Protein 4J2H (pdb70)

InterPro domains:
  IPR002347 Short-chain dehydrogenase/reductase SDR [PF13561] (17-251)
  IPR002347 Short-chain dehydrogenase/reductase SDR [PR00080] (86-97)
  IPR002347 Short-chain dehydrogenase/reductase SDR [PR00080] (139-147)
  IPR002347 Short-chain dehydrogenase/reductase SDR [PR00080] (159-178)
  IPR002347 Short-chain dehydrogenase/reductase SDR [PR00081] (12-29)
  IPR002347 Short-chain dehydrogenase/reductase SDR [PR00081] (86-97)
  IPR002347 Short-chain dehydrogenase/reductase SDR [PR00081] (133-149)
  IPR002347 Short-chain dehydrogenase/reductase SDR [PR00081] (159-178)
  IPR002347 Short-chain dehydrogenase/reductase SDR [PR00081] (180-197)
  IPR002347 Short-chain dehydrogenase/reductase SDR [PR00081] (215-235)
  IPR020904 Short-chain dehydrogenase/reductase, conserved site [PS00061] (146-174)
  IPR036291 NAD(P)-binding domain superfamily [SSF51735] (5-253)

Secondary structure (DSSP, 8-state):
-TT--TT-EEEESS-SSHHHHHHHHHHHHTT-EEEEEESSSGGGHHHHHHHHTTT--EEEEE--TTSHHHHHHHHHHHHHHHT---EEEE---------GGG--HHHHHHHHIIIIIHHHHHHHHHHH---SS-EEEEEE--GGGTS--TT-HHHHHHHHHHHHHHHHHHHHHGGGTEEEEEEEE--BTT---GGGG-HHHHH--TTSTT-SPBPGGGTHHHHHHHHSGGGTT--S-EEEESTTTTT--

Structure (mmCIF, N/CA/C/O backbone):
data_4J2H
#
_entry.id   4J2H
#
_cell.length_a   103.875
_cell.length_b   103.875
_cell.length_c   101.165
_cell.angle_alpha   90.000
_cell.angle_beta   90.000
_cell.angle_gamma   120.000
#
_symmetry.space_group_name_H-M   'P 64 2 2'
#
loop_
_entity.id
_entity.type
_entity.pdbx_description
1 polymer 'Short chain alcohol dehydrogenase-related dehydrogenase'
2 non-polymer 1,2-ETHANEDIOL
3 non-polymer 'SODIUM ION'
4 non-polymer 'PENTAETHYLENE GLYCOL'
5 water water
#
loop_
_atom_site.group_PDB
_atom_site.id
_atom_site.type_symbol
_atom_site.label_atom_id
_atom_site.label_alt_id
_atom_site.label_comp_id
_atom_site.label_asym_id
_atom_site.label_entity_id
_atom_site.label_seq_id
_atom_site.pdbx_PDB_ins_code
_atom_site.Cartn_x
_atom_site.Cartn_y
_atom_site.Cartn_z
_atom_site.occupancy
_atom_site.B_iso_or_equiv
_atom_site.auth_seq_id
_atom_site.auth_comp_id
_atom_site.auth_asym_id
_atom_site.auth_atom_id
_atom_site.pdbx_PDB_model_num
ATOM 1 N N . PRO A 1 6 ? 52.407 4.974 32.519 1.00 79.81 4 PRO A N 1
ATOM 2 C CA . PRO A 1 6 ? 51.503 6.103 32.261 1.00 77.96 4 PRO A CA 1
ATOM 3 C C . PRO A 1 6 ? 51.218 6.337 30.772 1.00 71.80 4 PRO A C 1
ATOM 4 O O . PRO A 1 6 ? 50.105 6.706 30.391 1.00 70.54 4 PRO A O 1
ATOM 8 N N . ILE A 1 7 ? 52.207 6.103 29.926 1.00 66.44 5 ILE A N 1
ATOM 9 C CA . ILE A 1 7 ? 52.044 6.395 28.521 1.00 62.34 5 ILE A CA 1
ATOM 10 C C . ILE A 1 7 ? 51.036 5.457 27.858 1.00 57.54 5 ILE A C 1
ATOM 11 O O . ILE A 1 7 ? 50.420 5.842 26.851 1.00 52.36 5 ILE A O 1
ATOM 16 N N . PHE A 1 8 ? 50.876 4.244 28.413 1.00 54.40 6 PHE A N 1
ATOM 17 C CA . PHE A 1 8 ? 49.944 3.260 27.872 1.00 54.08 6 PHE A CA 1
ATOM 18 C C . PHE A 1 8 ? 48.645 3.154 28.683 1.00 56.95 6 PHE A C 1
ATOM 19 O O . PHE A 1 8 ? 47.746 2.370 28.336 1.00 54.78 6 PHE A O 1
ATOM 27 N N . ASP A 1 9 ? 48.548 3.941 29.748 1.00 56.42 7 ASP A N 1
ATOM 28 C CA . ASP A 1 9 ? 47.413 3.884 30.665 1.00 59.30 7 ASP A CA 1
ATOM 29 C C . ASP A 1 9 ? 46.177 4.530 30.049 1.00 57.16 7 ASP A C 1
ATOM 30 O O . ASP A 1 9 ? 46.282 5.586 29.431 1.00 57.15 7 ASP A O 1
ATOM 35 N N . LEU A 1 10 ? 45.017 3.904 30.233 1.00 55.58 8 LEU A N 1
ATOM 36 C CA . LEU A 1 10 ? 43.741 4.426 29.739 1.00 54.71 8 LEU A CA 1
ATOM 37 C C . LEU A 1 10 ? 42.764 4.747 30.874 1.00 57.35 8 LEU A C 1
ATOM 38 O O . LEU A 1 10 ? 41.563 4.885 30.640 1.00 57.88 8 LEU 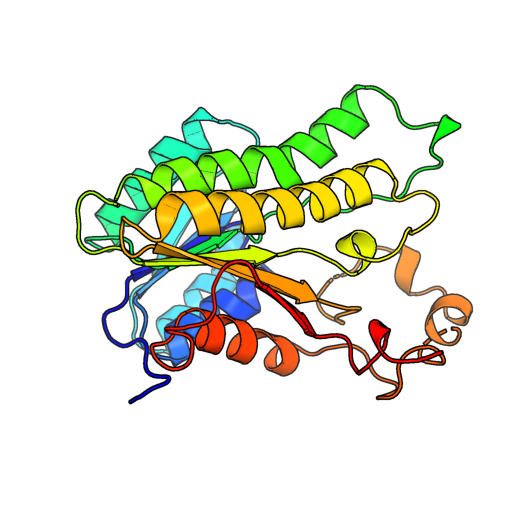A O 1
ATOM 43 N N . SER A 1 11 ? 43.266 4.854 32.104 1.00 59.48 9 SER A N 1
ATOM 44 C CA . SER A 1 11 ? 42.418 5.173 33.247 1.00 62.84 9 SER A CA 1
ATOM 45 C C . SER A 1 11 ? 41.528 6.372 32.961 1.00 64.20 9 SER A C 1
ATOM 46 O O . SER A 1 11 ? 42.001 7.405 32.505 1.00 63.76 9 SER A O 1
ATOM 49 N N . GLY A 1 12 ? 40.235 6.226 33.218 1.00 66.59 10 GLY A N 1
ATOM 50 C CA . GLY A 1 12 ? 39.297 7.329 33.050 1.00 67.76 10 GLY A CA 1
ATOM 51 C C . GLY A 1 12 ? 38.851 7.573 31.620 1.00 66.11 10 GLY A C 1
ATOM 52 O O . GLY A 1 12 ? 38.008 8.431 31.384 1.00 66.99 10 GLY A O 1
ATOM 53 N N . ARG A 1 13 ? 39.395 6.832 30.656 1.00 63.42 11 ARG A N 1
ATOM 54 C CA . ARG A 1 13 ? 38.903 6.928 29.296 1.00 61.80 11 ARG A CA 1
ATOM 55 C C . ARG A 1 13 ? 37.585 6.171 29.252 1.00 62.38 11 ARG A C 1
ATOM 56 O O . ARG A 1 13 ? 37.348 5.266 30.049 1.00 62.32 11 ARG A O 1
ATOM 64 N N . ARG A 1 14 ? 36.739 6.556 28.304 1.00 62.77 12 ARG A N 1
ATOM 65 C CA . ARG A 1 14 ? 35.431 5.951 28.081 1.00 63.00 12 ARG A CA 1
ATOM 66 C C . ARG A 1 14 ? 35.347 5.378 26.657 1.00 60.25 12 ARG A C 1
ATOM 67 O O . ARG A 1 14 ? 35.402 6.122 25.688 1.00 58.71 12 ARG A O 1
ATOM 75 N N . ALA A 1 15 ? 35.191 4.060 26.539 1.00 59.47 13 ALA A N 1
ATOM 76 C CA . ALA A 1 15 ? 35.268 3.383 25.235 1.00 57.77 13 ALA A CA 1
ATOM 77 C C . ALA A 1 15 ? 33.976 2.718 24.811 1.00 58.73 13 ALA A C 1
ATOM 78 O O . ALA A 1 15 ? 33.215 2.245 25.642 1.00 60.84 13 ALA A O 1
ATOM 80 N N . LEU A 1 16 ? 33.733 2.714 23.506 1.00 57.85 14 LEU A N 1
ATOM 81 C CA . LEU A 1 16 ? 32.689 1.904 22.898 1.00 59.63 14 LEU A CA 1
ATOM 82 C C . LEU A 1 16 ? 33.313 0.896 21.904 1.00 57.48 14 LEU A C 1
ATOM 83 O O . LEU A 1 16 ? 34.083 1.264 21.035 1.00 55.58 14 LEU A O 1
ATOM 88 N N . VAL A 1 17 ? 32.985 -0.383 22.062 1.00 58.76 15 VAL A N 1
ATOM 89 C CA . VAL A 1 17 ? 33.464 -1.446 21.172 1.00 57.42 15 VAL A CA 1
ATOM 90 C C . VAL A 1 17 ? 32.255 -2.152 20.589 1.00 58.29 15 VAL A C 1
ATOM 91 O O . VAL A 1 17 ? 31.481 -2.752 21.329 1.00 60.41 15 VAL A O 1
ATOM 95 N N . THR A 1 18 ? 32.081 -2.077 19.277 1.00 57.71 16 THR A N 1
ATOM 96 C CA . THR A 1 18 ? 30.906 -2.687 18.627 1.00 59.66 16 THR A CA 1
ATOM 97 C C . THR A 1 18 ? 31.139 -4.161 18.298 1.00 59.03 16 THR A C 1
ATOM 98 O O . THR A 1 18 ? 32.271 -4.590 18.153 1.00 57.63 16 THR A O 1
ATOM 102 N N . GLY A 1 19 ? 30.060 -4.931 18.188 1.00 62.21 17 GLY A N 1
ATOM 103 C CA . GLY A 1 19 ? 30.158 -6.374 17.906 1.00 61.18 17 GLY A CA 1
ATOM 104 C C . GLY A 1 19 ? 31.158 -7.056 18.824 1.00 60.34 17 GLY A C 1
ATOM 105 O O . GLY A 1 19 ? 32.115 -7.678 18.351 1.00 56.96 17 GLY A O 1
ATOM 106 N N . ALA A 1 20 ? 30.933 -6.922 20.137 1.00 61.12 18 ALA A N 1
ATOM 107 C CA . ALA A 1 20 ? 31.906 -7.344 21.146 1.00 60.96 18 ALA A CA 1
ATOM 108 C C . ALA A 1 20 ? 31.504 -8.580 21.972 1.00 63.72 18 ALA A C 1
ATOM 109 O O . ALA A 1 20 ? 32.116 -8.850 23.022 1.00 63.00 18 ALA A O 1
ATOM 111 N N . SER A 1 21 ? 30.514 -9.341 21.505 1.00 65.32 19 SER A N 1
ATOM 112 C CA . SER A 1 21 ? 30.102 -10.553 22.221 1.00 68.26 19 SER A CA 1
ATOM 113 C C . SER A 1 21 ? 31.188 -11.643 22.224 1.00 67.64 19 SER A C 1
ATOM 114 O O . SER A 1 21 ? 31.346 -12.355 23.210 1.00 68.93 19 SER A O 1
ATOM 117 N N . ARG A 1 22 ? 31.953 -11.762 21.150 1.00 67.01 20 ARG A N 1
ATOM 118 C CA . ARG A 1 22 ? 32.994 -12.785 21.098 1.00 67.61 20 ARG A CA 1
ATOM 119 C C . ARG A 1 22 ? 34.159 -12.354 20.241 1.00 63.28 20 ARG A C 1
ATOM 120 O O . ARG A 1 22 ? 34.171 -11.267 19.663 1.00 64.45 20 ARG A O 1
ATOM 128 N N . GLY A 1 23 ? 35.169 -13.205 20.205 1.00 61.74 21 GLY A N 1
ATOM 129 C CA . GLY A 1 23 ? 36.282 -13.034 19.295 1.00 59.24 21 GLY A CA 1
ATOM 130 C C . GLY A 1 23 ? 37.100 -11.787 19.563 1.00 57.17 21 GLY A C 1
ATOM 131 O O . GLY A 1 23 ? 37.312 -11.390 20.699 1.00 57.80 21 GLY A O 1
ATOM 132 N N . ILE A 1 24 ? 37.553 -11.187 18.480 1.00 56.07 22 ILE A N 1
ATOM 133 C CA . ILE A 1 24 ? 38.431 -10.029 18.478 1.00 55.08 22 ILE A CA 1
ATOM 134 C C . ILE A 1 24 ? 37.853 -8.889 19.314 1.00 53.73 22 ILE A C 1
ATOM 135 O O . ILE A 1 24 ? 38.538 -8.314 20.166 1.00 54.69 22 ILE A O 1
ATOM 140 N N . GLY A 1 25 ? 36.589 -8.572 19.069 1.00 53.30 23 GLY A N 1
ATOM 141 C CA . GLY A 1 25 ? 35.931 -7.477 19.744 1.00 53.93 23 GLY A CA 1
ATOM 142 C C . GLY A 1 25 ? 35.880 -7.662 21.243 1.00 55.16 23 GLY A C 1
ATOM 143 O O . GLY A 1 25 ? 36.060 -6.703 22.009 1.00 55.33 23 GLY A O 1
ATOM 144 N N . GLN A 1 26 ? 35.614 -8.896 21.669 1.00 55.87 24 GLN A N 1
ATOM 145 C CA . GLN A 1 26 ? 35.627 -9.241 23.081 1.00 56.37 24 GLN A CA 1
ATOM 146 C C . GLN A 1 26 ? 37.019 -9.075 23.647 1.00 55.29 24 GLN A C 1
ATOM 147 O O . GLN A 1 26 ? 37.166 -8.507 24.718 1.00 56.41 24 GLN A O 1
ATOM 153 N N . SER A 1 27 ? 38.030 -9.581 22.938 1.00 54.39 25 SER A N 1
ATOM 154 C CA . SER A 1 27 ? 39.427 -9.441 23.364 1.00 54.71 25 SER A CA 1
ATOM 155 C C . SER A 1 27 ? 39.808 -7.957 23.572 1.00 53.40 25 SER A C 1
ATOM 156 O O . SER A 1 27 ? 40.394 -7.608 24.592 1.00 52.71 25 SER A O 1
ATOM 159 N N . ILE A 1 28 ? 39.473 -7.125 22.587 1.00 51.44 26 ILE A N 1
ATOM 160 C CA . ILE A 1 28 ? 39.807 -5.692 22.613 1.00 50.44 26 ILE A CA 1
ATOM 161 C C . ILE A 1 28 ? 39.096 -5.026 23.779 1.00 51.26 26 ILE A C 1
ATOM 162 O O . ILE A 1 28 ? 39.748 -4.397 24.582 1.00 50.52 26 ILE A O 1
ATOM 167 N N . ALA A 1 29 ? 37.786 -5.251 23.906 1.00 52.88 27 ALA A N 1
ATOM 168 C CA . ALA A 1 29 ? 37.000 -4.655 24.986 1.00 54.36 27 ALA A CA 1
ATOM 169 C C . ALA A 1 29 ? 37.571 -4.960 26.351 1.00 55.40 27 ALA A C 1
ATOM 170 O O . ALA A 1 29 ? 37.677 -4.060 27.205 1.00 55.93 27 ALA A O 1
ATOM 172 N N . VAL A 1 30 ? 37.943 -6.219 26.568 1.00 54.88 28 VAL A N 1
ATOM 173 C CA . VAL A 1 30 ? 38.454 -6.624 27.877 1.00 55.75 28 VAL A CA 1
ATOM 174 C C . VAL A 1 30 ? 39.814 -5.993 28.132 1.00 54.34 28 VAL A C 1
ATOM 175 O O . VAL A 1 30 ? 40.076 -5.551 29.232 1.00 54.74 28 VAL A O 1
ATOM 179 N N . ALA A 1 31 ? 40.655 -5.932 27.105 1.00 52.58 29 ALA A N 1
ATOM 180 C CA . ALA A 1 31 ? 41.983 -5.342 27.236 1.00 52.36 29 ALA A CA 1
ATOM 181 C C . ALA A 1 31 ? 41.916 -3.816 27.526 1.00 52.80 29 ALA A C 1
ATOM 182 O O . ALA A 1 31 ? 42.767 -3.290 28.246 1.00 52.06 29 ALA A O 1
ATOM 184 N N . LEU A 1 32 ? 40.914 -3.136 26.953 1.00 52.79 30 LEU A N 1
ATOM 185 C CA . LEU A 1 32 ? 40.651 -1.723 27.245 1.00 52.98 30 LEU A CA 1
ATOM 186 C C . LEU A 1 32 ? 40.284 -1.538 28.704 1.00 55.44 30 LEU A C 1
ATOM 187 O O . LEU A 1 32 ? 40.826 -0.654 29.375 1.00 54.72 30 LEU A O 1
ATOM 192 N N . ALA A 1 33 ? 39.398 -2.396 29.211 1.00 57.27 31 ALA A N 1
ATOM 193 C CA . ALA A 1 33 ? 39.035 -2.370 30.621 1.00 59.05 31 ALA A CA 1
ATOM 194 C C . ALA A 1 33 ? 40.237 -2.659 31.501 1.00 60.33 31 ALA A C 1
ATOM 195 O O . ALA A 1 33 ? 40.443 -1.986 32.508 1.00 60.63 31 ALA A O 1
ATOM 197 N N . GLU A 1 34 ? 41.052 -3.639 31.122 1.00 60.29 32 GLU A N 1
ATOM 198 C CA . GLU A 1 34 ? 42.253 -3.968 31.911 1.00 61.27 32 GLU A CA 1
ATOM 199 C C . GLU A 1 34 ? 43.269 -2.806 31.957 1.00 58.88 32 GLU A C 1
ATOM 200 O O . GLU A 1 34 ? 43.992 -2.656 32.936 1.00 58.23 32 GLU A O 1
ATOM 206 N N . ALA A 1 35 ? 43.299 -1.982 30.913 1.00 57.22 33 ALA A N 1
ATOM 207 C CA . ALA A 1 35 ? 44.188 -0.797 30.856 1.00 55.82 33 ALA A CA 1
ATOM 208 C C . ALA A 1 35 ? 43.622 0.476 31.545 1.00 57.72 33 ALA A C 1
ATOM 209 O O . ALA A 1 35 ? 44.293 1.526 31.607 1.00 56.97 33 ALA A O 1
ATOM 211 N N . GLY A 1 36 ? 42.397 0.383 32.050 1.00 58.74 34 GLY A N 1
ATOM 212 C CA . GLY A 1 36 ? 41.813 1.431 32.878 1.00 61.32 34 GLY A CA 1
ATOM 213 C C . GLY A 1 36 ? 40.471 1.958 32.408 1.00 61.87 34 GLY A C 1
ATOM 214 O O . GLY A 1 36 ? 39.827 2.685 33.130 1.00 62.38 34 GLY A O 1
ATOM 215 N N . ALA A 1 37 ? 40.043 1.613 31.197 1.00 61.28 35 ALA A N 1
ATOM 216 C CA . ALA A 1 37 ? 38.914 2.315 30.605 1.00 62.64 35 ALA A CA 1
ATOM 217 C C . ALA A 1 37 ? 37.580 1.808 31.114 1.00 66.54 35 ALA A C 1
ATOM 218 O O . ALA A 1 37 ? 37.448 0.635 31.484 1.00 69.79 35 ALA A O 1
ATOM 220 N N . HIS A 1 38 ? 36.600 2.706 31.146 1.00 67.32 36 HIS A N 1
ATOM 221 C CA . HIS A 1 38 ? 35.206 2.322 31.292 1.00 69.36 36 HIS A CA 1
ATOM 222 C C . HIS A 1 38 ? 34.712 1.991 29.897 1.00 67.35 36 HIS A C 1
ATOM 223 O O . HIS A 1 38 ? 34.946 2.760 28.953 1.00 65.41 36 HIS A O 1
ATOM 230 N N . VAL A 1 39 ? 34.057 0.841 29.756 1.00 67.26 37 VAL A N 1
ATOM 231 C CA . VAL A 1 39 ? 33.805 0.268 28.430 1.00 65.78 37 VAL A CA 1
ATOM 232 C C . VAL A 1 39 ? 32.327 -0.019 28.205 1.00 66.87 37 VAL A C 1
ATOM 233 O O . VAL A 1 39 ? 31.674 -0.631 29.043 1.00 69.46 37 VAL A O 1
ATOM 237 N N . ALA A 1 40 ? 31.816 0.440 27.066 1.00 65.72 38 ALA A N 1
ATOM 238 C CA . ALA A 1 40 ? 30.497 0.045 26.592 1.00 67.37 38 ALA A CA 1
ATOM 239 C C . ALA A 1 40 ? 30.696 -0.945 25.444 1.00 65.47 38 ALA A C 1
ATOM 240 O O . ALA A 1 40 ? 31.585 -0.763 24.617 1.00 62.95 38 ALA A O 1
ATOM 242 N N . VAL A 1 41 ? 29.884 -1.997 25.416 1.00 66.81 39 VAL A N 1
ATOM 243 C CA . VAL A 1 41 ? 29.983 -3.034 24.390 1.00 66.60 39 VAL A CA 1
ATOM 244 C C . VAL A 1 41 ? 28.623 -3.276 23.745 1.00 68.32 39 VAL A C 1
ATOM 245 O O . VAL A 1 41 ? 27.591 -3.256 24.433 1.00 70.82 39 VAL A O 1
ATOM 249 N N . THR A 1 42 ? 28.614 -3.491 22.431 1.00 67.45 40 THR A N 1
ATOM 250 C CA . THR A 1 42 ? 27.363 -3.823 21.736 1.00 70.39 40 THR A CA 1
ATOM 251 C C . THR A 1 42 ? 27.393 -5.143 20.970 1.00 70.71 40 THR A C 1
ATOM 252 O O . THR A 1 42 ? 28.451 -5.699 20.656 1.00 67.88 40 THR A O 1
ATOM 256 N N . ALA A 1 43 ? 26.188 -5.624 20.695 1.00 74.68 41 ALA A N 1
ATOM 257 C CA . ALA A 1 43 ? 25.958 -6.784 19.856 1.00 77.15 41 ALA A CA 1
ATOM 258 C C . ALA A 1 43 ? 24.492 -6.765 19.410 1.00 80.68 41 ALA A C 1
ATOM 259 O O . ALA A 1 43 ? 23.733 -5.882 19.798 1.00 82.66 41 ALA A O 1
ATOM 261 N N . ARG A 1 44 ? 24.105 -7.729 18.586 1.00 83.50 42 ARG A N 1
ATOM 262 C CA . ARG A 1 44 ? 22.721 -7.842 18.108 1.00 87.47 42 ARG A CA 1
ATOM 263 C C . ARG A 1 44 ? 21.721 -7.940 19.258 1.00 89.19 42 ARG A C 1
ATOM 264 O O . ARG A 1 44 ? 20.667 -7.299 19.230 1.00 90.36 42 ARG A O 1
ATOM 272 N N . THR A 1 45 ? 22.069 -8.737 20.265 1.00 88.72 43 THR A N 1
ATOM 273 C CA . THR A 1 45 ? 21.237 -8.920 21.453 1.00 91.43 43 THR A CA 1
ATOM 274 C C . THR A 1 45 ? 22.050 -8.557 22.680 1.00 89.00 43 THR A C 1
ATOM 275 O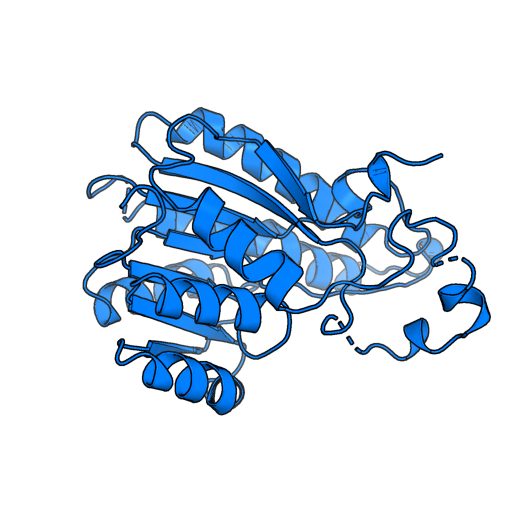 O . THR A 1 45 ? 23.268 -8.687 22.674 1.00 87.92 43 THR A O 1
ATOM 279 N N . VAL A 1 46 ? 21.395 -8.124 23.745 1.00 90.33 44 VAL A N 1
ATOM 280 C CA . VAL A 1 46 ? 22.118 -7.861 24.985 1.00 89.32 44 VAL A CA 1
ATOM 281 C C . VAL A 1 46 ? 22.634 -9.174 25.599 1.00 89.80 44 VAL A C 1
ATOM 282 O O . VAL A 1 46 ? 23.748 -9.209 26.125 1.00 86.88 44 VAL A O 1
ATOM 286 N N . GLU A 1 47 ? 21.840 -10.251 25.490 1.00 91.49 45 GLU A N 1
ATOM 287 C CA . GLU A 1 47 ? 22.130 -11.535 26.162 1.00 91.68 45 GLU A CA 1
ATOM 288 C C . GLU A 1 47 ? 23.427 -12.195 25.726 1.00 88.26 45 GLU A C 1
ATOM 289 O O . GLU A 1 47 ? 24.080 -12.868 26.524 1.00 88.29 45 GLU A O 1
ATOM 295 N N . GLY A 1 48 ? 23.793 -12.013 24.460 1.00 85.31 46 GLY A N 1
ATOM 296 C CA . GLY A 1 48 ? 25.067 -12.508 23.944 1.00 82.62 46 GLY A CA 1
ATOM 297 C C . GLY A 1 48 ? 26.305 -11.817 24.498 1.00 79.70 46 GLY A C 1
ATOM 298 O O . GLY A 1 48 ? 27.416 -12.302 24.308 1.00 78.58 46 GLY A O 1
ATOM 299 N N . LEU A 1 49 ? 26.129 -10.689 25.182 1.00 79.46 47 LEU A N 1
ATOM 300 C CA . LEU A 1 49 ? 27.256 -9.973 25.798 1.00 77.03 47 LEU A CA 1
ATOM 301 C C . LEU A 1 49 ? 27.621 -10.461 27.229 1.00 77.49 47 LEU A C 1
ATOM 302 O O . LEU A 1 49 ? 28.630 -10.010 27.809 1.00 74.30 47 LEU A O 1
ATOM 307 N N . ALA A 1 50 ? 26.833 -11.394 27.770 1.00 77.89 48 ALA A N 1
ATOM 308 C CA . ALA A 1 50 ? 27.027 -11.866 29.137 1.00 79.62 48 ALA A CA 1
ATOM 309 C C . ALA A 1 50 ? 28.478 -12.231 29.460 1.00 78.07 48 ALA A C 1
ATOM 310 O O . ALA A 1 50 ? 28.980 -11.825 30.512 1.00 79.06 48 ALA A O 1
ATOM 312 N N . GLU A 1 51 ? 29.156 -12.989 28.595 1.00 75.58 49 GLU A N 1
ATOM 313 C CA . GLU A 1 51 ? 30.556 -13.356 28.878 1.00 74.86 49 GLU A CA 1
ATOM 314 C C . GLU A 1 51 ? 31.476 -12.094 28.847 1.00 71.76 49 GLU A C 1
ATOM 315 O O . GLU A 1 51 ? 32.344 -11.933 29.714 1.00 70.22 49 GLU A O 1
ATOM 321 N N . THR A 1 52 ? 31.272 -11.218 27.861 1.00 69.72 50 THR A N 1
ATOM 322 C CA . THR A 1 52 ? 32.087 -10.002 27.717 1.00 67.61 50 THR A CA 1
ATOM 323 C C . THR A 1 52 ? 31.916 -9.056 28.921 1.00 69.47 50 THR A C 1
ATOM 324 O O . THR A 1 52 ? 32.905 -8.566 29.454 1.00 68.50 50 THR A O 1
ATOM 328 N N . ARG A 1 53 ? 30.668 -8.838 29.344 1.00 72.61 51 ARG A N 1
ATOM 329 C CA . ARG A 1 53 ? 30.337 -8.060 30.542 1.00 75.04 51 ARG A CA 1
ATOM 330 C C . ARG A 1 53 ? 30.951 -8.594 31.825 1.00 76.12 51 ARG A C 1
ATOM 331 O O . ARG A 1 53 ? 31.402 -7.813 32.657 1.00 76.77 51 ARG A O 1
ATOM 339 N N . ALA A 1 54 ? 30.906 -9.911 32.006 1.00 76.41 52 ALA A N 1
ATOM 340 C CA . ALA A 1 54 ? 31.474 -10.539 33.192 1.00 77.17 52 ALA A CA 1
ATOM 341 C C . ALA A 1 54 ? 32.987 -10.426 33.221 1.00 74.88 52 ALA A C 1
ATOM 342 O O . ALA A 1 54 ? 33.564 -10.242 34.285 1.00 74.61 52 ALA A O 1
ATOM 344 N N . LEU A 1 55 ? 33.632 -10.509 32.056 1.00 72.31 53 LEU A N 1
ATOM 345 C CA . LEU A 1 55 ? 35.090 -10.398 31.990 1.00 70.75 53 LEU A CA 1
ATOM 346 C C . LEU A 1 55 ? 35.573 -8.955 32.245 1.00 70.75 53 LEU A C 1
ATOM 347 O O . LEU A 1 55 ? 36.656 -8.755 32.808 1.00 70.38 53 LEU A O 1
ATOM 352 N N . ILE A 1 56 ? 34.766 -7.974 31.826 1.00 71.46 54 ILE A N 1
ATOM 353 C CA . ILE A 1 56 ? 35.048 -6.551 32.055 1.00 72.04 54 ILE A CA 1
ATOM 354 C C . ILE A 1 56 ? 34.859 -6.198 33.532 1.00 75.74 54 ILE A C 1
ATOM 355 O O . ILE A 1 56 ? 35.724 -5.578 34.150 1.00 75.19 54 ILE A O 1
ATOM 360 N N . GLU A 1 57 ? 33.728 -6.598 34.098 1.00 79.05 55 GLU A N 1
ATOM 361 C CA . GLU A 1 57 ? 33.431 -6.269 35.486 1.00 82.70 55 GLU A CA 1
ATOM 362 C C . GLU A 1 57 ? 34.415 -6.933 36.459 1.00 82.85 55 GLU A C 1
ATOM 363 O O . GLU A 1 57 ? 34.639 -6.438 37.562 1.00 82.46 55 GLU A O 1
ATOM 369 N N . LYS A 1 58 ? 35.041 -8.017 36.015 1.00 82.46 56 LYS A N 1
ATOM 370 C CA . LYS A 1 58 ? 36.212 -8.592 36.684 1.00 83.36 56 LYS A CA 1
ATOM 371 C C . LYS A 1 58 ? 37.350 -7.584 36.924 1.00 81.26 56 LYS A C 1
ATOM 372 O O . LYS A 1 58 ? 38.101 -7.727 37.881 1.00 80.51 56 LYS A O 1
ATOM 378 N N . THR A 1 59 ? 37.493 -6.586 36.048 1.00 78.87 57 THR A N 1
ATOM 379 C CA . THR A 1 59 ? 38.531 -5.560 36.218 1.00 77.23 57 THR A CA 1
ATOM 380 C C . THR A 1 59 ? 38.169 -4.526 37.264 1.00 80.78 57 THR A C 1
ATOM 381 O O . THR A 1 59 ? 39.003 -3.698 37.619 1.00 83.56 57 THR A O 1
ATOM 385 N N . GLY A 1 60 ? 36.926 -4.555 37.737 1.00 84.84 58 GLY A N 1
ATOM 386 C CA . GLY A 1 60 ? 36.412 -3.551 38.656 1.00 87.14 58 GLY A CA 1
ATOM 387 C C . GLY A 1 60 ? 35.689 -2.443 37.917 1.00 87.86 58 GLY A C 1
ATOM 388 O O . GLY A 1 60 ? 34.884 -1.736 38.496 1.00 88.97 58 GLY A O 1
ATOM 389 N N . ARG A 1 61 ? 35.961 -2.286 36.628 1.00 88.89 59 ARG A N 1
ATOM 390 C CA . ARG A 1 61 ? 35.370 -1.182 35.881 1.00 90.43 59 ARG A CA 1
ATOM 391 C C . ARG A 1 61 ? 33.930 -1.420 35.433 1.00 92.74 59 ARG A C 1
ATOM 392 O O . ARG A 1 61 ? 33.386 -2.529 35.505 1.00 93.46 59 ARG A O 1
ATOM 400 N N . ARG A 1 62 ? 33.321 -0.321 35.011 1.00 92.96 60 ARG A N 1
ATOM 401 C CA . ARG A 1 62 ? 31.933 -0.290 34.600 1.00 94.25 60 ARG A CA 1
ATOM 402 C C . ARG A 1 62 ? 31.817 -0.839 33.189 1.00 90.20 60 ARG A C 1
ATOM 403 O O . ARG A 1 62 ? 32.649 -0.524 32.308 1.00 87.98 60 ARG A O 1
ATOM 411 N N . ALA A 1 63 ? 30.797 -1.669 32.979 1.00 87.63 61 ALA A N 1
ATOM 412 C CA . ALA A 1 63 ? 30.462 -2.131 31.637 1.00 84.53 61 ALA A CA 1
ATOM 413 C C . ALA A 1 63 ? 29.018 -1.781 31.321 1.00 83.27 61 ALA A C 1
ATOM 414 O O . ALA A 1 63 ? 28.109 -2.191 32.021 1.00 84.50 61 ALA A O 1
ATOM 416 N N . VAL A 1 64 ? 28.831 -0.995 30.269 1.00 80.79 62 VAL A N 1
ATOM 417 C CA . VAL A 1 64 ? 27.518 -0.712 29.721 1.00 81.69 62 VAL A CA 1
ATOM 418 C C . VAL A 1 64 ? 27.303 -1.695 28.571 1.00 80.35 62 VAL A C 1
ATOM 419 O O . VAL A 1 64 ? 28.240 -1.988 27.834 1.00 78.77 62 VAL A O 1
ATOM 423 N N . ALA A 1 65 ? 26.089 -2.212 28.414 1.00 81.62 63 ALA A N 1
ATOM 424 C CA . ALA A 1 65 ? 25.808 -3.166 27.341 1.00 81.90 63 ALA A CA 1
ATOM 425 C C . ALA A 1 65 ? 24.492 -2.839 26.636 1.00 83.42 63 ALA A C 1
ATOM 426 O O . ALA A 1 65 ? 23.470 -2.658 27.287 1.00 85.15 63 ALA A O 1
ATOM 428 N N . LEU A 1 66 ? 24.534 -2.745 25.306 1.00 81.75 64 LEU A N 1
ATOM 429 C CA . LEU A 1 66 ? 23.389 -2.276 24.523 1.00 83.63 64 LEU A CA 1
ATOM 430 C C . LEU A 1 66 ? 23.212 -3.056 23.230 1.00 83.02 64 LEU A C 1
ATOM 431 O O . LEU A 1 66 ? 24.187 -3.511 22.619 1.00 80.88 64 LEU A O 1
ATOM 436 N N . ALA A 1 67 ? 21.956 -3.182 22.811 1.00 85.22 65 ALA A N 1
ATOM 437 C CA . ALA A 1 67 ? 21.614 -3.822 21.552 1.00 85.09 65 ALA A CA 1
ATOM 438 C C . A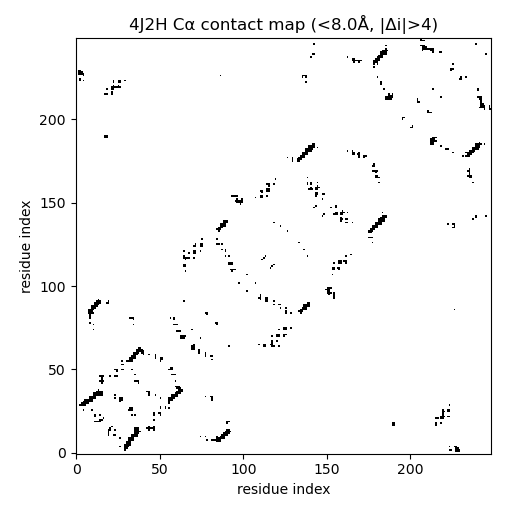LA A 1 67 ? 21.872 -2.849 20.401 1.00 83.77 65 ALA A C 1
ATOM 439 O O . ALA A 1 67 ? 21.575 -1.663 20.510 1.00 84.28 65 ALA A O 1
ATOM 441 N N . GLN A 1 68 ? 22.409 -3.361 19.297 1.00 82.51 66 GLN A N 1
ATOM 442 C CA . GLN A 1 68 ? 22.727 -2.530 18.136 1.00 81.84 66 GLN A CA 1
ATOM 443 C C . GLN A 1 68 ? 22.933 -3.360 16.870 1.00 80.46 66 GLN A C 1
ATOM 444 O O . GLN A 1 68 ? 23.725 -4.296 16.866 1.00 80.07 66 GLN A O 1
ATOM 450 N N . ASP A 1 69 ? 22.224 -3.005 15.803 1.00 80.69 67 ASP A N 1
ATOM 451 C CA . ASP A 1 69 ? 22.521 -3.513 14.469 1.00 79.62 67 ASP A CA 1
ATOM 452 C C . ASP A 1 69 ? 23.182 -2.379 13.673 1.00 77.39 67 ASP A C 1
ATOM 453 O O . ASP A 1 69 ? 22.518 -1.404 13.320 1.00 77.43 67 ASP A O 1
ATOM 458 N N . VAL A 1 70 ? 24.480 -2.506 13.383 1.00 74.53 68 VAL A N 1
ATOM 459 C CA . VAL A 1 70 ? 25.196 -1.430 12.675 1.00 73.00 68 VAL A CA 1
ATOM 460 C C . VAL A 1 70 ? 24.725 -1.230 11.239 1.00 72.53 68 VAL A C 1
ATOM 461 O O . VAL A 1 70 ? 25.144 -0.293 10.600 1.00 70.14 68 VAL A O 1
ATOM 465 N N . ARG A 1 71 ? 23.861 -2.108 10.738 1.00 75.48 69 ARG A N 1
ATOM 466 C CA . ARG A 1 71 ? 23.224 -1.904 9.434 1.00 77.75 69 ARG A CA 1
ATOM 467 C C . ARG A 1 71 ? 22.118 -0.849 9.482 1.00 80.13 69 ARG A C 1
ATOM 468 O O . ARG A 1 71 ? 21.773 -0.267 8.460 1.00 79.64 69 ARG A O 1
ATOM 476 N N . ASP A 1 72 ? 21.534 -0.641 10.660 1.00 82.86 70 ASP A N 1
ATOM 477 C CA . ASP A 1 72 ? 20.573 0.441 10.872 1.00 84.14 70 ASP A CA 1
ATOM 478 C C . ASP A 1 72 ? 21.349 1.725 11.199 1.00 82.37 70 ASP A C 1
ATOM 479 O O . ASP A 1 72 ? 21.901 1.872 12.296 1.00 81.51 70 ASP A O 1
ATOM 484 N N . VAL A 1 73 ? 21.385 2.647 10.238 1.00 80.86 71 VAL A N 1
ATOM 485 C CA . VAL A 1 73 ? 22.090 3.927 10.388 1.00 80.17 71 VAL A CA 1
ATOM 486 C C . VAL A 1 73 ? 21.584 4.735 11.597 1.00 81.35 71 VAL A C 1
ATOM 487 O O . VAL A 1 73 ? 22.343 5.485 12.198 1.00 78.13 71 VAL A O 1
ATOM 491 N N . GLU A 1 74 ? 20.311 4.565 11.945 1.00 85.38 72 GLU A N 1
ATOM 492 C CA . GLU A 1 74 ? 19.724 5.219 13.128 1.00 88.90 72 GLU A CA 1
ATOM 493 C C . GLU A 1 74 ? 20.312 4.659 14.418 1.00 87.77 72 GLU A C 1
ATOM 494 O O . GLU A 1 74 ? 20.666 5.414 15.327 1.00 87.76 72 GLU A O 1
ATOM 500 N N . ALA A 1 75 ? 20.414 3.334 14.488 1.00 86.55 73 ALA A N 1
ATOM 501 C CA . ALA A 1 75 ? 21.009 2.666 15.639 1.00 85.29 73 ALA A CA 1
ATOM 502 C C . ALA A 1 75 ? 22.507 2.962 15.753 1.00 81.87 73 ALA A C 1
ATOM 503 O O . ALA A 1 75 ? 23.049 2.976 16.857 1.00 81.12 73 ALA A O 1
ATOM 505 N N . CYS A 1 76 ? 23.178 3.201 14.625 1.00 79.47 74 CYS A N 1
ATOM 506 C CA . CYS A 1 76 ? 24.573 3.648 14.659 1.00 76.23 74 CYS A CA 1
ATOM 507 C C . CYS A 1 76 ? 24.732 4.940 15.474 1.00 77.49 74 CYS A C 1
ATOM 508 O O . CYS A 1 76 ? 25.736 5.113 16.169 1.00 77.60 74 CYS A O 1
ATOM 511 N N . ALA A 1 77 ? 23.730 5.819 15.394 1.00 79.10 75 ALA A N 1
ATOM 512 C CA . ALA A 1 77 ? 23.749 7.113 16.079 1.00 80.19 75 ALA A CA 1
ATOM 513 C C . ALA A 1 77 ? 23.176 7.049 17.489 1.00 82.31 75 ALA A C 1
ATOM 514 O O . ALA A 1 77 ? 23.821 7.483 18.444 1.00 82.97 75 ALA A O 1
ATOM 516 N N . SER A 1 78 ? 21.952 6.536 17.612 1.00 85.16 76 SER A N 1
ATOM 517 C CA . SER A 1 78 ? 21.240 6.544 18.896 1.00 86.98 76 SER A CA 1
ATOM 518 C C . SER A 1 78 ? 21.907 5.626 19.920 1.00 85.80 76 SER A C 1
ATOM 519 O O . SER A 1 78 ? 22.058 5.997 21.078 1.00 85.77 76 SER A O 1
ATOM 522 N N . VAL A 1 79 ? 22.337 4.443 19.492 1.00 85.20 77 VAL A N 1
ATOM 523 C CA . VAL A 1 79 ? 22.997 3.511 20.416 1.00 84.90 77 VAL A CA 1
ATOM 524 C C . VAL A 1 79 ? 24.419 3.972 20.783 1.00 80.62 77 VAL A C 1
ATOM 525 O O . VAL A 1 79 ? 24.913 3.647 21.858 1.00 79.94 77 VAL A O 1
ATOM 529 N N . THR A 1 80 ? 25.058 4.741 19.908 1.00 79.07 78 THR A N 1
ATOM 530 C CA . THR A 1 80 ? 26.347 5.371 20.240 1.00 77.37 78 THR A CA 1
ATOM 531 C C . THR A 1 80 ? 26.137 6.502 21.263 1.00 79.20 78 THR A C 1
ATOM 532 O O . THR A 1 80 ? 26.884 6.612 22.236 1.00 77.93 78 THR A O 1
ATOM 536 N N . ARG A 1 81 ? 25.108 7.323 21.056 1.00 81.64 79 ARG A N 1
ATOM 537 C CA . ARG A 1 81 ? 24.778 8.391 22.006 1.00 83.85 79 ARG A CA 1
ATOM 538 C C . ARG A 1 81 ? 24.361 7.808 23.356 1.00 83.58 79 ARG A C 1
ATOM 539 O O . ARG A 1 81 ? 24.718 8.352 24.397 1.00 84.55 79 ARG A O 1
ATOM 547 N N . ALA A 1 82 ? 23.628 6.695 23.335 1.00 82.16 80 ALA A N 1
ATOM 548 C CA . ALA A 1 82 ? 23.213 6.022 24.566 1.00 82.65 80 ALA A CA 1
ATOM 549 C C . ALA A 1 82 ? 24.414 5.444 25.303 1.00 79.97 80 ALA A C 1
ATOM 550 O O . ALA A 1 82 ? 24.455 5.447 26.521 1.00 80.51 80 ALA A O 1
ATOM 552 N N . ALA A 1 83 ? 25.389 4.939 24.556 1.00 76.99 81 ALA A N 1
ATOM 553 C CA . ALA A 1 83 ? 26.626 4.441 25.151 1.00 74.93 81 ALA A CA 1
ATOM 554 C C . ALA A 1 83 ? 27.360 5.566 25.865 1.00 74.76 81 ALA A C 1
ATOM 555 O O . ALA A 1 83 ? 27.833 5.383 26.987 1.00 75.11 81 ALA A O 1
ATOM 557 N N . ALA A 1 84 ? 27.449 6.725 25.216 1.00 74.48 82 ALA A N 1
ATOM 558 C CA . ALA A 1 84 ? 28.008 7.926 25.852 1.00 75.77 82 ALA A CA 1
ATOM 559 C C . ALA A 1 84 ? 27.308 8.270 27.178 1.00 78.61 82 ALA A C 1
ATOM 560 O O . ALA A 1 84 ? 27.970 8.503 28.189 1.00 78.49 82 ALA A O 1
ATOM 562 N N . GLU A 1 85 ? 25.975 8.291 27.173 1.00 81.87 83 GLU A N 1
ATOM 563 C CA . GLU A 1 85 ? 25.208 8.630 28.377 1.00 84.83 83 GLU A CA 1
ATOM 564 C C . GLU A 1 85 ? 25.487 7.649 29.515 1.00 85.10 83 GLU A C 1
ATOM 565 O O . GLU A 1 85 ? 25.651 8.057 30.658 1.00 87.45 83 GLU A O 1
ATOM 571 N N . GLY A 1 86 ? 25.530 6.358 29.210 1.00 83.79 84 GLY A N 1
ATOM 572 C CA . GLY A 1 86 ? 25.816 5.343 30.227 1.00 83.75 84 GLY A CA 1
ATOM 573 C C . GLY A 1 86 ? 27.210 5.463 30.832 1.00 81.88 84 GLY A C 1
ATOM 574 O O . GLY A 1 86 ? 27.419 5.145 32.005 1.00 83.12 84 GLY A O 1
ATOM 575 N N . LEU A 1 87 ? 28.166 5.928 30.035 1.00 78.70 85 LEU A N 1
ATOM 576 C CA . LEU A 1 87 ? 29.552 6.068 30.480 1.00 76.97 85 LEU A CA 1
ATOM 577 C C . LEU A 1 87 ? 29.836 7.452 31.076 1.00 77.54 85 LEU A C 1
ATOM 578 O O . LEU A 1 87 ? 30.768 7.607 31.863 1.00 76.21 85 LEU A O 1
ATOM 583 N N . GLY A 1 88 ? 29.035 8.444 30.691 1.00 79.32 86 GLY A N 1
ATOM 584 C CA . GLY A 1 88 ? 29.251 9.840 31.089 1.00 80.78 86 GLY A CA 1
ATOM 585 C C . GLY A 1 88 ? 30.175 10.554 30.110 1.00 78.37 86 GLY A C 1
ATOM 586 O O . GLY A 1 88 ? 30.782 11.568 30.448 1.00 78.32 86 GLY A O 1
ATOM 587 N N . GLY A 1 89 ? 30.264 10.034 28.889 1.00 75.94 87 GLY A N 1
ATOM 588 C CA . GLY A 1 89 ? 31.184 10.560 27.874 1.00 74.11 87 GLY A CA 1
ATOM 589 C C . GLY A 1 89 ? 31.626 9.474 26.907 1.00 72.25 87 GLY A C 1
ATOM 590 O O . GLY A 1 89 ? 31.216 8.323 27.035 1.00 71.80 87 GLY A O 1
ATOM 591 N N . LEU A 1 90 ? 32.467 9.842 25.946 1.00 71.02 88 LEU A N 1
ATOM 592 C CA . LEU A 1 90 ? 32.942 8.911 24.925 1.00 69.07 88 LEU A CA 1
ATOM 593 C C . LEU A 1 90 ? 34.184 9.446 24.234 1.00 66.62 88 LEU A C 1
ATOM 594 O O . LEU A 1 90 ? 34.111 10.442 23.513 1.00 67.23 88 LEU A O 1
ATOM 599 N N . ASP A 1 91 ? 35.319 8.781 24.437 1.00 63.79 89 ASP A N 1
ATOM 600 C CA . ASP A 1 91 ? 36.567 9.191 23.784 1.00 60.48 89 ASP A CA 1
ATOM 601 C C . ASP A 1 91 ? 37.393 8.030 23.182 1.00 57.52 89 ASP A C 1
ATOM 602 O O . ASP A 1 91 ? 38.549 8.228 22.801 1.00 55.03 89 ASP A O 1
ATOM 607 N N . ILE A 1 92 ? 36.806 6.829 23.102 1.00 56.01 90 ILE A N 1
ATOM 608 C CA . ILE A 1 92 ? 37.398 5.720 22.346 1.00 54.17 90 ILE A CA 1
ATOM 609 C C . ILE A 1 92 ? 36.279 5.007 21.617 1.00 53.38 90 ILE A C 1
ATOM 610 O O . ILE A 1 92 ? 35.239 4.750 22.199 1.00 56.29 90 ILE A O 1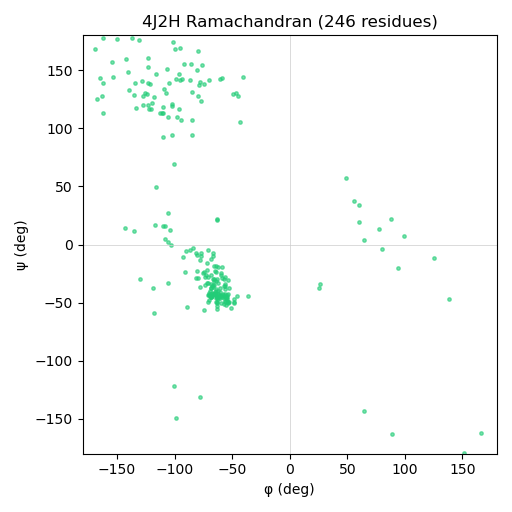
ATOM 615 N N . LEU A 1 93 ? 36.486 4.731 20.335 1.00 52.31 91 LEU A N 1
ATOM 616 C CA . LEU A 1 93 ? 35.584 3.880 19.559 1.00 52.73 91 LEU A CA 1
ATOM 617 C C . LEU A 1 93 ? 36.407 2.788 18.881 1.00 50.20 91 LEU A C 1
ATOM 618 O O . LEU A 1 93 ? 37.382 3.092 18.222 1.00 47.03 91 LEU A O 1
ATOM 623 N N . VAL A 1 94 ? 36.008 1.530 19.068 1.00 51.01 92 VAL A N 1
ATOM 624 C CA . VAL A 1 94 ? 36.514 0.430 18.245 1.00 50.49 92 VAL A CA 1
ATOM 625 C C . VAL A 1 94 ? 35.403 -0.125 17.380 1.00 51.76 92 VAL A C 1
ATOM 626 O O . VAL A 1 94 ? 34.427 -0.681 17.887 1.00 53.95 92 VAL A O 1
ATOM 630 N N . ASN A 1 95 ? 35.551 0.075 16.069 1.00 51.34 93 ASN A N 1
ATOM 631 C CA . ASN A 1 95 ? 34.635 -0.465 15.087 1.00 54.02 93 ASN A CA 1
ATOM 632 C C . ASN A 1 95 ? 35.055 -1.885 14.767 1.00 55.65 93 ASN A C 1
ATOM 633 O O . ASN A 1 95 ? 35.923 -2.130 13.907 1.00 57.61 93 ASN A O 1
ATOM 638 N N . ASN A 1 96 ? 34.455 -2.817 15.449 1.00 58.30 94 ASN A N 1
ATOM 639 C CA . ASN A 1 96 ? 34.832 -4.190 15.270 1.00 61.27 94 ASN A CA 1
ATOM 640 C C . ASN A 1 96 ? 33.793 -4.950 14.466 1.00 62.91 94 ASN A C 1
ATOM 641 O O . ASN A 1 96 ? 34.154 -5.837 13.711 1.00 62.64 94 ASN A O 1
ATOM 646 N N . ALA A 1 97 ? 32.519 -4.584 14.624 1.00 65.29 95 ALA A N 1
ATOM 647 C CA . ALA A 1 97 ? 31.405 -5.304 14.006 1.00 69.84 95 ALA A CA 1
ATOM 648 C C . ALA A 1 97 ? 31.650 -5.655 12.535 1.00 71.37 95 ALA A C 1
ATOM 649 O O . ALA A 1 97 ? 31.989 -4.781 11.739 1.00 71.51 95 ALA A O 1
ATOM 651 N N . GLY A 1 98 ? 31.472 -6.934 12.184 1.00 73.57 96 GLY A N 1
ATOM 652 C CA . GLY A 1 98 ? 31.748 -7.409 10.822 1.00 70.90 96 GLY A CA 1
ATOM 653 C C . GLY A 1 98 ? 31.108 -8.745 10.471 1.00 72.73 96 GLY A C 1
ATOM 654 O O . GLY A 1 98 ? 31.085 -9.651 11.298 1.00 74.71 96 GLY A O 1
ATOM 655 N N . PHE A 1 99 ? 30.580 -8.832 9.248 1.00 71.11 97 PHE A N 1
ATOM 656 C CA . PHE A 1 99 ? 29.980 -10.031 8.659 1.00 72.66 97 PHE A CA 1
ATOM 657 C C . PHE A 1 99 ? 31.027 -10.612 7.694 1.00 71.54 97 PHE A C 1
ATOM 658 O O . PHE A 1 99 ? 31.473 -9.935 6.756 1.00 64.41 97 PHE A O 1
ATOM 666 N N . GLU A 1 100 ? 31.456 -11.841 7.961 1.00 72.85 98 GLU A N 1
ATOM 667 C CA . GLU A 1 100 ? 32.468 -12.506 7.143 1.00 73.27 98 GLU A CA 1
ATOM 668 C C . GLU A 1 100 ? 31.762 -13.385 6.128 1.00 70.56 98 GLU A C 1
ATOM 669 O O . GLU A 1 100 ? 30.695 -13.903 6.414 1.00 69.11 98 GLU A O 1
ATOM 675 N N . ASN A 1 101 ? 32.320 -13.539 4.933 1.00 67.01 99 ASN A N 1
ATOM 676 C CA . ASN A 1 101 ? 31.650 -14.385 3.936 1.00 67.54 99 ASN A CA 1
ATOM 677 C C . ASN A 1 101 ? 32.564 -14.765 2.783 1.00 64.54 99 ASN A C 1
ATOM 678 O O . ASN A 1 101 ? 33.405 -13.971 2.356 1.00 64.56 99 ASN A O 1
ATOM 683 N N . VAL A 1 102 ? 32.400 -15.992 2.305 1.00 63.77 100 VAL A N 1
ATOM 684 C CA . VAL A 1 102 ? 32.987 -16.435 1.054 1.00 62.34 100 VAL A CA 1
ATOM 685 C C . VAL A 1 102 ? 31.875 -16.933 0.135 1.00 63.92 100 VAL A C 1
ATOM 686 O O . VAL A 1 102 ? 30.948 -17.590 0.582 1.00 64.88 100 VAL A O 1
ATOM 690 N N . ARG A 1 103 ? 31.971 -16.593 -1.143 1.00 63.22 101 ARG A N 1
ATOM 691 C CA . ARG A 1 103 ? 30.961 -16.924 -2.134 1.00 64.90 101 ARG A CA 1
ATOM 692 C C . ARG A 1 103 ? 31.572 -16.644 -3.498 1.00 63.95 101 ARG A C 1
ATOM 693 O O . ARG A 1 103 ? 32.075 -15.541 -3.736 1.00 63.37 101 ARG A O 1
ATOM 701 N N . PRO A 1 104 ? 31.577 -17.639 -4.393 1.00 64.66 102 PRO A N 1
ATOM 702 C CA . PRO A 1 104 ? 32.059 -17.325 -5.733 1.00 64.28 102 PRO A CA 1
ATOM 703 C C . PRO A 1 104 ? 31.441 -16.019 -6.275 1.00 63.92 102 PRO A C 1
ATOM 704 O O . PRO A 1 104 ? 30.229 -15.840 -6.232 1.00 65.39 102 PRO A O 1
ATOM 708 N N . SER A 1 105 ? 32.282 -15.122 -6.774 1.00 61.92 103 SER A N 1
ATOM 709 C CA . SER A 1 105 ? 31.843 -13.791 -7.224 1.00 61.12 103 SER A CA 1
ATOM 710 C C . SER A 1 105 ? 30.784 -13.799 -8.334 1.00 63.28 103 SER A C 1
ATOM 711 O O . SER A 1 105 ? 29.973 -12.872 -8.413 1.00 63.13 103 SER A O 1
ATOM 714 N N . PHE A 1 106 ? 30.776 -14.834 -9.181 1.00 64.97 104 PHE A N 1
ATOM 715 C CA . PHE A 1 106 ? 29.694 -15.009 -10.164 1.00 67.15 104 PHE A CA 1
ATOM 716 C C . PHE A 1 106 ? 28.349 -15.292 -9.505 1.00 69.28 104 PHE A C 1
ATOM 717 O O . PHE A 1 106 ? 27.311 -15.123 -10.138 1.00 69.69 104 PHE A O 1
ATOM 725 N N . ASP A 1 107 ? 28.381 -15.721 -8.239 1.00 70.10 105 ASP A N 1
ATOM 726 C CA . ASP A 1 107 ? 27.185 -16.115 -7.481 1.00 72.00 105 ASP A CA 1
ATOM 727 C C . ASP A 1 107 ? 26.789 -15.123 -6.390 1.00 70.56 105 ASP A C 1
ATOM 728 O O . ASP A 1 107 ? 25.879 -15.408 -5.624 1.00 71.60 105 ASP A O 1
ATOM 733 N N . VAL A 1 108 ? 27.477 -13.981 -6.298 1.00 68.18 106 VAL A N 1
ATOM 734 C CA . VAL A 1 108 ? 27.107 -12.927 -5.334 1.00 66.87 106 VAL A CA 1
ATOM 735 C C . VAL A 1 108 ? 25.897 -12.184 -5.884 1.00 68.37 106 VAL A C 1
ATOM 736 O O . VAL A 1 108 ? 25.934 -11.694 -7.011 1.00 68.42 106 VAL A O 1
ATOM 740 N N . ASP A 1 109 ? 24.816 -12.131 -5.116 1.00 70.05 107 ASP A N 1
ATOM 741 C CA . ASP A 1 109 ? 23.641 -11.351 -5.511 1.00 72.28 107 ASP A CA 1
ATOM 742 C C . ASP A 1 109 ? 23.618 -10.025 -4.744 1.00 72.23 107 ASP A C 1
ATOM 743 O O . ASP A 1 109 ? 24.469 -9.785 -3.871 1.00 69.63 107 ASP A O 1
ATOM 748 N N . GLU A 1 110 ? 22.661 -9.165 -5.092 1.00 74.34 108 GLU A N 1
ATOM 749 C CA . GLU A 1 110 ? 22.587 -7.822 -4.520 1.00 73.84 108 GLU A CA 1
ATOM 750 C C . GLU A 1 110 ? 22.535 -7.842 -2.991 1.00 72.32 108 GLU A C 1
ATOM 751 O O . GLU A 1 110 ? 23.235 -7.072 -2.316 1.00 69.70 108 GLU A O 1
ATOM 757 N N . ALA A 1 111 ? 21.696 -8.736 -2.479 1.00 72.83 109 ALA A N 1
ATOM 758 C CA . ALA A 1 111 ? 21.378 -8.822 -1.071 1.00 73.04 109 ALA A CA 1
ATOM 759 C C . ALA A 1 111 ? 22.591 -9.190 -0.256 1.00 70.36 109 ALA A C 1
ATOM 760 O O . ALA A 1 111 ? 22.826 -8.629 0.812 1.00 69.31 109 ALA A O 1
ATOM 762 N N . LEU A 1 112 ? 23.368 -10.138 -0.759 1.00 69.36 110 LEU A N 1
ATOM 763 C CA . LEU A 1 112 ? 24.577 -10.543 -0.077 1.00 67.68 110 LEU A CA 1
ATOM 764 C C . LEU A 1 112 ? 25.563 -9.370 -0.025 1.00 64.34 110 LEU A C 1
ATOM 765 O O . LEU A 1 112 ? 26.100 -9.044 1.046 1.00 62.95 110 LEU A O 1
ATOM 770 N N . TRP A 1 113 ? 25.784 -8.736 -1.178 1.00 63.20 111 TRP A N 1
ATOM 771 C CA . TRP A 1 113 ? 26.648 -7.570 -1.268 1.00 61.02 111 TRP A CA 1
ATOM 772 C C . TRP A 1 113 ? 26.286 -6.571 -0.183 1.00 61.28 111 TRP A C 1
ATOM 773 O O . TRP A 1 113 ? 27.146 -6.116 0.559 1.00 60.24 111 TRP A O 1
ATOM 784 N N . ASP A 1 114 ? 24.999 -6.264 -0.086 1.00 64.22 112 ASP A N 1
ATOM 785 C CA . ASP A 1 114 ? 24.506 -5.236 0.830 1.00 64.48 112 ASP A CA 1
ATOM 786 C C . ASP A 1 114 ? 24.756 -5.578 2.288 1.00 64.25 112 ASP A C 1
ATOM 787 O O . ASP A 1 114 ? 25.242 -4.742 3.040 1.00 61.78 112 ASP A O 1
ATOM 792 N N . THR A 1 115 ? 24.389 -6.800 2.680 1.00 65.70 113 THR A N 1
ATOM 793 C CA . THR A 1 115 ? 24.614 -7.299 4.040 1.00 65.38 113 THR A CA 1
ATOM 794 C C . THR A 1 115 ? 26.088 -7.185 4.455 1.00 63.26 113 THR A C 1
ATOM 795 O O . THR A 1 115 ? 26.407 -6.769 5.579 1.00 62.52 113 THR A O 1
ATOM 799 N N . ILE A 1 116 ? 26.983 -7.548 3.542 1.00 61.39 114 ILE A N 1
ATOM 800 C CA . ILE A 1 116 ? 28.401 -7.505 3.834 1.00 59.26 114 ILE A CA 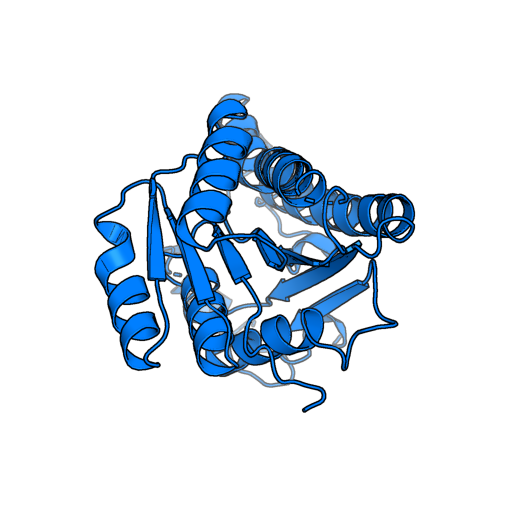1
ATOM 801 C C . ILE A 1 116 ? 28.896 -6.056 3.935 1.00 58.44 114 ILE A C 1
ATOM 802 O O . ILE A 1 116 ? 29.611 -5.712 4.882 1.00 55.49 114 ILE A O 1
ATOM 807 N N . VAL A 1 117 ? 28.535 -5.218 2.966 1.00 59.23 115 VAL A N 1
ATOM 808 C CA . VAL A 1 117 ? 29.110 -3.866 2.910 1.00 59.74 115 VAL A CA 1
ATOM 809 C C . VAL A 1 117 ? 28.456 -2.930 3.936 1.00 60.94 115 VAL A C 1
ATOM 810 O O . VAL A 1 117 ? 29.146 -2.102 4.535 1.00 58.77 115 VAL A O 1
ATOM 814 N N . SER A 1 118 ? 27.149 -3.087 4.157 1.00 65.41 116 SER A N 1
ATOM 815 C CA . SER A 1 118 ? 26.443 -2.323 5.193 1.00 67.81 116 SER A CA 1
ATOM 816 C C . SER A 1 118 ? 27.043 -2.598 6.544 1.00 66.49 116 SER A C 1
ATOM 817 O O . SER A 1 118 ? 27.359 -1.680 7.289 1.00 65.31 116 SER A O 1
ATOM 820 N N . THR A 1 119 ? 27.193 -3.878 6.856 1.00 66.36 117 THR A N 1
ATOM 821 C CA . THR A 1 119 ? 27.735 -4.276 8.135 1.00 65.71 117 THR A CA 1
ATOM 822 C C . THR A 1 119 ? 29.175 -3.781 8.281 1.00 63.02 117 THR A C 1
ATOM 823 O O . THR A 1 119 ? 29.471 -3.049 9.221 1.00 62.57 117 THR A O 1
ATOM 827 N N . ASN A 1 120 ? 30.044 -4.142 7.334 1.00 60.39 118 ASN A N 1
ATOM 828 C CA . ASN A 1 120 ? 31.487 -3.962 7.512 1.00 57.98 118 ASN A CA 1
ATOM 829 C C . ASN A 1 120 ? 32.029 -2.561 7.237 1.00 56.89 118 ASN A C 1
ATOM 830 O O . ASN A 1 120 ? 33.051 -2.193 7.805 1.00 54.59 118 ASN A O 1
ATOM 835 N N . LEU A 1 121 ? 31.381 -1.803 6.355 1.00 55.61 119 LEU A N 1
ATOM 836 C CA . LEU A 1 121 ? 31.954 -0.529 5.898 1.00 54.05 119 LEU A CA 1
ATOM 837 C C . LEU A 1 121 ? 31.053 0.635 6.273 1.00 54.47 119 LEU A C 1
ATOM 838 O O . LEU A 1 121 ? 31.483 1.538 6.944 1.00 51.83 119 LEU A O 1
ATOM 843 N N . LYS A 1 122 ? 29.814 0.592 5.797 1.00 56.39 120 LYS A N 1
ATOM 844 C CA . LYS A 1 122 ? 28.858 1.651 6.009 1.00 58.00 120 LYS A CA 1
ATOM 845 C C . LYS A 1 122 ? 28.566 1.817 7.498 1.00 58.47 120 LYS A C 1
ATOM 846 O O . LYS A 1 122 ? 28.547 2.928 8.004 1.00 58.36 120 LYS A O 1
ATOM 852 N N . GLY A 1 123 ? 28.377 0.705 8.201 1.00 57.90 121 GLY A N 1
ATOM 853 C CA . GLY A 1 123 ? 28.117 0.729 9.635 1.00 58.45 121 GLY A CA 1
ATOM 854 C C . GLY A 1 123 ? 29.211 1.438 10.410 1.00 57.33 121 GLY A C 1
ATOM 855 O O . GLY A 1 123 ? 28.933 2.239 11.304 1.00 58.50 121 GLY A O 1
ATOM 856 N N . ALA A 1 124 ? 30.456 1.128 10.066 1.00 55.03 122 ALA A N 1
ATOM 857 C CA . ALA A 1 124 ? 31.605 1.668 10.750 1.00 53.54 122 ALA A CA 1
ATOM 858 C C . ALA A 1 124 ? 31.743 3.171 10.477 1.00 54.63 122 ALA A C 1
ATOM 859 O O . ALA A 1 124 ? 32.187 3.938 11.363 1.00 53.00 122 ALA A O 1
ATOM 861 N N . PHE A 1 125 ? 31.358 3.591 9.270 1.00 55.30 123 PHE A N 1
ATOM 862 C CA . PHE A 1 125 ? 31.357 5.010 8.962 1.00 56.28 123 PHE A CA 1
ATOM 863 C C . PHE A 1 125 ? 30.371 5.720 9.866 1.00 57.32 123 PHE A C 1
ATOM 864 O O . PHE A 1 125 ? 30.720 6.702 10.514 1.00 57.31 123 PHE A O 1
ATOM 872 N N . PHE A 1 126 ? 29.134 5.237 9.904 1.00 58.91 124 PHE A N 1
ATOM 873 C CA . PHE A 1 126 ? 28.107 5.934 10.663 1.00 60.76 124 PHE A CA 1
ATOM 874 C C . PHE A 1 126 ? 28.274 5.846 12.178 1.00 60.17 124 PHE A C 1
ATOM 875 O O . PHE A 1 126 ? 27.892 6.766 12.867 1.00 60.84 124 PHE A O 1
ATOM 883 N N . CYS A 1 127 ? 28.886 4.781 12.691 1.00 58.68 125 CYS A N 1
ATOM 884 C CA . CYS A 1 127 ? 29.322 4.754 14.093 1.00 57.56 125 CYS A CA 1
ATOM 885 C C . CYS A 1 127 ? 30.444 5.768 14.321 1.00 55.39 125 CYS A C 1
ATOM 886 O O . CYS A 1 127 ? 30.443 6.490 15.321 1.00 56.54 125 CYS A O 1
ATOM 889 N N . ALA A 1 128 ? 31.386 5.839 13.399 1.00 51.93 126 ALA A N 1
ATOM 890 C CA . ALA A 1 128 ? 32.470 6.803 13.524 1.00 51.27 126 ALA A CA 1
ATOM 891 C C . ALA A 1 128 ? 31.926 8.254 13.559 1.00 53.03 126 ALA A C 1
ATOM 892 O O . ALA A 1 128 ? 32.325 9.058 14.398 1.00 52.67 126 ALA A O 1
ATOM 894 N N . GLN A 1 129 ? 31.007 8.548 12.653 1.00 53.78 127 GLN A N 1
ATOM 895 C CA . GLN A 1 129 ? 30.397 9.849 12.556 1.00 56.02 127 GLN A CA 1
ATOM 896 C C . GLN A 1 129 ? 29.758 10.267 13.890 1.00 58.84 127 GLN A C 1
ATOM 897 O O . GLN A 1 129 ? 30.059 11.338 14.415 1.00 60.08 127 GLN A O 1
ATOM 903 N N . ALA A 1 130 ? 28.911 9.403 14.440 1.00 60.10 128 ALA A N 1
ATOM 904 C CA . ALA A 1 130 ? 28.292 9.632 15.741 1.00 63.00 128 ALA A CA 1
ATOM 905 C C . ALA A 1 130 ? 29.276 9.765 16.918 1.00 62.78 128 ALA A C 1
ATOM 906 O O . ALA A 1 130 ? 29.119 10.649 17.761 1.00 63.95 128 ALA A O 1
ATOM 908 N N . ALA A 1 131 ? 30.278 8.893 16.999 1.00 61.34 129 ALA A N 1
ATOM 909 C CA . ALA A 1 131 ? 31.237 8.965 18.104 1.00 61.47 129 ALA A CA 1
ATOM 910 C C . ALA A 1 131 ? 32.106 10.200 17.916 1.00 61.45 129 ALA A C 1
ATOM 911 O O . ALA A 1 131 ? 32.378 10.953 18.873 1.00 61.86 129 ALA A O 1
ATOM 913 N N . GLY A 1 132 ? 32.525 10.395 16.669 1.00 59.61 130 GLY A N 1
ATOM 914 C CA . GLY A 1 132 ? 33.255 11.584 16.245 1.00 60.34 130 GLY A CA 1
ATOM 915 C C . GLY A 1 132 ? 32.638 12.909 16.677 1.00 63.08 130 GLY A C 1
ATOM 916 O O . GLY A 1 132 ? 33.340 13.762 17.216 1.00 62.07 130 GLY A O 1
ATOM 917 N N . ARG A 1 133 ? 31.335 13.081 16.438 1.00 67.17 131 ARG A N 1
ATOM 918 C CA . ARG A 1 133 ? 30.647 14.351 16.751 1.00 71.23 131 ARG A CA 1
ATOM 919 C C . ARG A 1 133 ? 30.664 14.623 18.251 1.00 71.08 131 ARG A C 1
ATOM 920 O O . ARG A 1 133 ? 30.850 15.769 18.673 1.00 73.22 131 ARG A O 1
ATOM 928 N N . ILE A 1 134 ? 30.469 13.567 19.041 1.00 69.60 132 ILE A N 1
ATOM 929 C CA . ILE A 1 134 ? 30.566 13.643 20.497 1.00 70.46 132 ILE A CA 1
ATOM 930 C C . ILE A 1 134 ? 31.980 14.020 20.913 1.00 67.67 132 ILE A C 1
ATOM 931 O O . ILE A 1 134 ? 32.171 14.872 21.770 1.00 67.64 132 ILE A O 1
ATOM 944 N N . ALA A 1 136 ? 34.201 15.537 19.112 1.00 63.61 134 ALA A N 1
ATOM 945 C CA . ALA A 1 136 ? 34.540 16.840 18.571 1.00 64.14 134 ALA A CA 1
ATOM 946 C C . ALA A 1 136 ? 33.946 17.937 19.453 1.00 66.85 134 ALA A C 1
ATOM 947 O O . ALA A 1 136 ? 34.555 18.971 19.616 1.00 66.88 134 ALA A O 1
ATOM 949 N N . ASP A 1 137 ? 32.773 17.690 20.028 1.00 69.59 135 ASP A N 1
ATOM 950 C CA . ASP A 1 137 ? 32.152 18.646 20.935 1.00 72.26 135 ASP A CA 1
ATOM 951 C C . ASP A 1 137 ? 32.839 18.685 22.294 1.00 71.86 135 ASP A C 1
ATOM 952 O O . ASP A 1 137 ? 32.744 19.693 22.974 1.00 72.22 135 ASP A O 1
ATOM 957 N N . ALA A 1 138 ? 33.527 17.613 22.691 1.00 68.69 136 ALA A N 1
ATOM 958 C CA . ALA A 1 138 ? 34.316 17.620 23.941 1.00 68.41 136 ALA A CA 1
ATOM 959 C C . ALA A 1 138 ? 35.798 17.833 23.596 1.00 67.00 136 ALA A C 1
ATOM 960 O O . ALA A 1 138 ? 36.105 18.814 22.937 1.00 68.14 136 ALA A O 1
ATOM 962 N N . ASN A 1 139 ? 36.707 16.926 23.973 1.00 65.31 137 ASN A N 1
ATOM 963 C CA A ASN A 1 139 ? 38.145 17.158 23.818 0.50 63.46 137 ASN A CA 1
ATOM 964 C CA B ASN A 1 139 ? 38.146 17.176 23.805 0.50 63.95 137 ASN A CA 1
ATOM 965 C C . ASN A 1 139 ? 38.848 16.152 22.904 1.00 61.16 137 ASN A C 1
ATOM 966 O O . ASN A 1 139 ? 40.052 15.938 23.015 1.00 60.93 137 ASN A O 1
ATOM 975 N N . GLY A 1 140 ? 38.100 15.533 21.997 1.00 59.12 138 GLY A N 1
ATOM 976 C CA . GLY A 1 140 ? 38.677 14.588 21.053 1.00 56.39 138 GLY A CA 1
ATOM 977 C C . GLY A 1 140 ? 38.719 13.149 21.542 1.00 54.60 138 GLY A C 1
ATOM 978 O O . GLY A 1 140 ? 38.029 12.781 22.462 1.00 55.04 138 GLY A O 1
ATOM 979 N N . GLY A 1 141 ? 39.527 12.320 20.900 1.00 52.32 139 GLY A N 1
ATOM 980 C CA . GLY A 1 141 ? 39.555 10.901 21.244 1.00 51.41 139 GLY A CA 1
ATOM 981 C C . GLY A 1 141 ? 40.269 10.061 20.207 1.00 49.69 139 GLY A C 1
ATOM 982 O O . GLY A 1 141 ? 41.051 10.587 19.395 1.00 48.48 139 GLY A O 1
ATOM 983 N N . ALA A 1 142 ? 40.025 8.751 20.256 1.00 48.97 140 ALA A N 1
ATOM 984 C CA . ALA A 1 142 ? 40.684 7.812 19.344 1.00 47.90 140 ALA A CA 1
ATOM 985 C C . ALA A 1 142 ? 39.679 6.837 18.767 1.00 48.07 140 ALA A C 1
ATOM 986 O O . ALA A 1 142 ? 38.743 6.371 19.469 1.00 49.98 140 ALA A O 1
ATOM 988 N N . ILE A 1 143 ? 39.841 6.566 17.480 1.00 46.03 141 ILE A N 1
ATOM 989 C CA . ILE A 1 143 ? 39.005 5.607 16.807 1.00 46.56 141 ILE A CA 1
ATOM 990 C C . ILE A 1 143 ? 39.937 4.536 16.239 1.00 46.01 141 ILE A C 1
ATOM 991 O O . ILE A 1 143 ? 41.027 4.853 15.771 1.00 45.17 141 ILE A O 1
ATOM 996 N N . VAL A 1 144 ? 39.528 3.273 16.362 1.00 45.70 142 VAL A N 1
ATOM 997 C CA . VAL A 1 144 ? 40.289 2.139 15.821 1.00 45.44 142 VAL A CA 1
ATOM 998 C C . VAL A 1 144 ? 39.349 1.306 14.963 1.00 44.06 142 VAL A C 1
ATOM 999 O O . VAL A 1 144 ? 38.339 0.845 15.463 1.00 45.71 142 VAL A O 1
ATOM 1003 N N . ASN A 1 145 ? 39.660 1.156 13.682 1.00 42.76 143 ASN A N 1
ATOM 1004 C CA . ASN A 1 145 ? 38.863 0.337 12.784 1.00 43.99 143 ASN A CA 1
ATOM 1005 C C . ASN A 1 145 ? 39.508 -1.041 12.623 1.00 43.52 143 ASN A C 1
ATOM 1006 O O . ASN A 1 145 ? 40.735 -1.149 12.615 1.00 41.81 143 ASN A O 1
ATOM 1011 N N . LEU A 1 146 ? 38.685 -2.085 12.542 1.00 45.41 144 LEU A N 1
ATOM 1012 C CA . LEU A 1 146 ? 39.191 -3.437 12.320 1.00 45.68 144 LEU A CA 1
ATOM 1013 C C . LEU A 1 146 ? 39.156 -3.742 10.837 1.00 44.93 144 LEU A C 1
ATOM 1014 O O . LEU A 1 146 ? 38.107 -3.903 10.255 1.00 45.83 144 LEU A O 1
ATOM 1019 N N . CYS A 1 147 ? 40.340 -3.769 10.238 1.00 44.00 145 CYS A N 1
ATOM 1020 C CA . CYS A 1 147 ? 40.516 -4.071 8.838 1.00 43.22 145 CYS A CA 1
ATOM 1021 C C . CYS A 1 147 ? 40.915 -5.563 8.760 1.00 43.88 145 CYS A C 1
ATOM 1022 O O . CYS A 1 147 ? 40.490 -6.325 9.588 1.00 43.06 145 CYS A O 1
ATOM 1025 N N . SER A 1 148 ? 41.699 -5.970 7.768 1.00 42.83 146 SER A N 1
ATOM 1026 C CA . SER A 1 148 ? 41.899 -7.377 7.499 1.00 43.36 146 SER A CA 1
ATOM 1027 C C . SER A 1 148 ? 43.037 -7.484 6.517 1.00 42.44 146 SER A C 1
ATOM 1028 O O . SER A 1 148 ? 43.479 -6.457 5.951 1.00 41.15 146 SER A O 1
ATOM 1031 N N . LEU A 1 149 ? 43.539 -8.700 6.318 1.00 41.08 147 LEU A N 1
ATOM 1032 C CA . LEU A 1 149 ? 44.550 -8.929 5.293 1.00 40.31 147 LEU A CA 1
ATOM 1033 C C . LEU A 1 149 ? 43.990 -8.539 3.929 1.00 39.16 147 LEU A C 1
ATOM 1034 O O . LEU A 1 149 ? 44.732 -8.191 3.034 1.00 37.25 147 LEU A O 1
ATOM 1039 N N . THR A 1 150 ? 42.674 -8.602 3.788 1.00 41.36 148 THR A N 1
ATOM 1040 C CA . THR A 1 150 ? 42.009 -8.249 2.545 1.00 41.90 148 THR A CA 1
ATOM 1041 C C . THR A 1 150 ? 42.025 -6.727 2.242 1.00 41.61 148 THR A C 1
ATOM 1042 O O . THR A 1 150 ? 41.563 -6.319 1.158 1.00 42.17 148 THR A O 1
ATOM 1046 N N . SER A 1 151 ? 42.553 -5.928 3.177 1.00 40.89 149 SER A N 1
ATOM 1047 C CA . SER A 1 151 ? 42.861 -4.496 2.924 1.00 40.43 149 SER A CA 1
ATOM 1048 C C . SER A 1 151 ? 44.158 -4.339 2.137 1.00 40.11 149 SER A C 1
ATOM 1049 O O . SER A 1 151 ? 44.431 -3.265 1.609 1.00 38.45 149 SER A O 1
ATOM 1052 N N . TYR A 1 152 ? 44.938 -5.429 2.044 1.00 39.43 150 TYR A N 1
ATOM 1053 C CA . TYR A 1 152 ? 46.239 -5.441 1.397 1.00 37.71 150 TYR A CA 1
ATOM 1054 C C . TYR A 1 152 ? 46.327 -6.383 0.206 1.00 39.53 150 TYR A C 1
ATOM 1055 O O . TYR A 1 152 ? 47.040 -6.085 -0.770 1.00 38.53 150 TYR A O 1
ATOM 1064 N N . VAL A 1 153 ? 45.675 -7.556 0.302 1.00 38.92 151 VAL A N 1
ATOM 1065 C CA . VAL A 1 153 ? 45.698 -8.537 -0.764 1.00 39.51 151 VAL A CA 1
ATOM 1066 C C . VAL A 1 153 ? 44.272 -8.959 -1.032 1.00 41.05 151 VAL A C 1
ATOM 1067 O O . VAL A 1 153 ? 43.352 -8.542 -0.330 1.00 41.81 151 VAL A O 1
ATOM 1071 N N . GLY A 1 154 ? 44.086 -9.795 -2.040 1.00 40.23 152 GLY A N 1
ATOM 1072 C CA . GLY A 1 154 ? 42.777 -10.287 -2.367 1.00 42.14 152 GLY A CA 1
ATOM 1073 C C . GLY A 1 154 ? 42.627 -11.768 -2.028 1.00 43.50 152 GLY A C 1
ATOM 1074 O O . GLY A 1 154 ? 43.502 -12.573 -2.336 1.00 42.79 152 GLY A O 1
ATOM 1075 N N . ILE A 1 155 ? 41.508 -12.102 -1.393 1.00 45.19 153 ILE A N 1
ATOM 1076 C CA . ILE A 1 155 ? 41.095 -13.499 -1.192 1.00 46.59 153 ILE A CA 1
ATOM 1077 C C . ILE A 1 155 ? 40.019 -13.853 -2.191 1.00 48.41 153 ILE A C 1
ATOM 1078 O O . ILE A 1 155 ? 38.960 -13.239 -2.169 1.00 49.89 153 ILE A O 1
ATOM 1083 N N . PRO A 1 156 ? 40.264 -14.879 -3.046 1.00 49.23 154 PRO A N 1
ATOM 1084 C CA . PRO A 1 156 ? 39.240 -15.305 -3.994 1.00 50.56 154 PRO A CA 1
ATOM 1085 C C . PRO A 1 156 ? 37.952 -15.734 -3.271 1.00 51.74 154 PRO A C 1
ATOM 1086 O O . PRO A 1 156 ? 38.007 -16.288 -2.177 1.00 51.68 154 PRO A O 1
ATOM 1090 N N . THR A 1 157 ? 36.810 -15.419 -3.871 1.00 51.55 155 THR A N 1
ATOM 1091 C CA . THR A 1 157 ? 35.478 -15.603 -3.257 1.00 53.34 155 THR A CA 1
ATOM 1092 C C . THR A 1 157 ? 35.174 -14.764 -2.014 1.00 52.16 155 THR A C 1
ATOM 1093 O O . THR A 1 157 ? 34.107 -14.911 -1.421 1.00 54.80 155 THR A O 1
ATOM 1097 N N . ALA A 1 158 ? 36.080 -13.880 -1.616 1.00 50.85 156 ALA A N 1
ATOM 1098 C CA . ALA A 1 158 ? 35.795 -12.921 -0.560 1.00 49.02 156 ALA A CA 1
ATOM 1099 C C . ALA A 1 158 ? 35.852 -11.488 -1.128 1.00 48.13 156 ALA A C 1
ATOM 1100 O O . ALA A 1 158 ? 36.484 -10.593 -0.550 1.00 45.00 156 ALA A O 1
ATOM 1102 N N . VAL A 1 159 ? 35.157 -11.272 -2.237 1.00 48.95 157 VAL A N 1
ATOM 1103 C CA . VAL A 1 159 ? 35.273 -9.999 -2.936 1.00 49.04 157 VAL A CA 1
ATOM 1104 C C . VAL A 1 159 ? 34.525 -8.846 -2.222 1.00 49.05 157 VAL A C 1
ATOM 1105 O O . VAL A 1 159 ? 35.149 -7.849 -1.880 1.00 48.11 157 VAL A O 1
ATOM 1109 N N . PRO A 1 160 ? 33.210 -8.992 -1.969 1.00 51.53 158 PRO A N 1
ATOM 1110 C CA . PRO A 1 160 ? 32.498 -7.993 -1.163 1.00 51.30 158 PRO A CA 1
ATOM 1111 C C . PRO A 1 160 ? 33.174 -7.761 0.174 1.00 51.02 158 PRO A C 1
ATOM 1112 O O . PRO A 1 160 ? 33.353 -6.587 0.584 1.00 49.18 158 PRO A O 1
ATOM 1116 N N . TYR A 1 161 ? 33.617 -8.834 0.846 1.00 50.48 159 TYR A N 1
ATOM 1117 C CA . TYR A 1 161 ? 34.289 -8.634 2.146 1.00 49.71 159 TYR A CA 1
ATOM 1118 C C . TYR A 1 161 ? 35.552 -7.778 1.984 1.00 47.00 159 TYR A C 1
ATOM 1119 O O . TYR A 1 161 ? 35.824 -6.896 2.788 1.00 45.79 159 TYR A O 1
ATOM 1128 N N . GLY A 1 162 ? 36.345 -8.083 0.958 1.00 45.80 160 GLY A N 1
ATOM 1129 C CA . GLY A 1 162 ? 37.597 -7.394 0.742 1.00 44.71 160 GLY A CA 1
ATOM 1130 C C . GLY A 1 162 ? 37.362 -5.942 0.345 1.00 44.31 160 GLY A C 1
ATOM 1131 O O . GLY A 1 162 ? 38.106 -5.075 0.753 1.00 43.75 160 GLY A O 1
ATOM 1132 N N . ALA A 1 163 ? 36.325 -5.698 -0.454 1.00 46.50 161 ALA A N 1
ATOM 1133 C CA . ALA A 1 163 ? 35.895 -4.342 -0.773 1.00 47.19 161 ALA A CA 1
ATOM 1134 C C . ALA A 1 163 ? 35.607 -3.559 0.491 1.00 47.20 161 ALA A C 1
ATOM 1135 O O . ALA A 1 163 ? 36.032 -2.425 0.598 1.00 48.04 161 ALA A O 1
ATOM 1137 N N . SER A 1 164 ? 34.884 -4.187 1.421 1.00 47.58 162 SER A N 1
ATOM 1138 C CA . SER A 1 164 ? 34.523 -3.616 2.716 1.00 47.76 162 SER A CA 1
ATOM 1139 C C . SER A 1 164 ? 35.689 -3.180 3.531 1.00 45.92 162 SER A C 1
ATOM 1140 O O . SER A 1 164 ? 35.672 -2.091 4.095 1.00 45.88 162 SER A O 1
ATOM 1143 N N . LYS A 1 165 ? 36.655 -4.087 3.680 1.00 43.99 163 LYS A N 1
ATOM 1144 C CA . LYS A 1 165 ? 37.784 -3.856 4.552 1.00 43.27 163 LYS A CA 1
ATOM 1145 C C . LYS A 1 165 ? 38.871 -2.957 3.910 1.00 41.02 163 LYS A C 1
ATOM 1146 O O . LYS A 1 165 ? 39.600 -2.255 4.606 1.00 41.19 163 LYS A O 1
ATOM 1152 N N . SER A 1 166 ? 38.968 -3.011 2.590 1.00 40.99 164 SER A N 1
ATOM 1153 C CA . SER A 1 166 ? 39.828 -2.130 1.823 1.00 39.61 164 SER A CA 1
ATOM 1154 C C . SER A 1 166 ? 39.257 -0.706 1.870 1.00 41.25 164 SER A C 1
ATOM 1155 O O . SER A 1 166 ? 39.989 0.252 2.064 1.00 40.78 164 SER A O 1
ATOM 1158 N N . GLY A 1 167 ? 37.943 -0.607 1.706 1.00 44.14 165 GLY A N 1
ATOM 1159 C CA . GLY A 1 167 ? 37.229 0.639 1.885 1.00 46.19 165 GLY A CA 1
ATOM 1160 C C . GLY A 1 167 ? 37.418 1.230 3.265 1.00 46.71 165 GLY A C 1
ATOM 1161 O O . GLY A 1 167 ? 37.630 2.437 3.403 1.00 46.68 165 GLY A O 1
ATOM 1162 N N . LEU A 1 168 ? 37.365 0.388 4.293 1.00 45.61 166 LEU A N 1
ATOM 1163 C CA . LEU A 1 168 ? 37.515 0.875 5.659 1.00 45.68 166 LEU A CA 1
ATOM 1164 C C . LEU A 1 168 ? 38.932 1.434 5.934 1.00 43.47 166 LEU A C 1
ATOM 1165 O O . LEU A 1 168 ? 39.121 2.360 6.741 1.00 43.76 166 LEU A O 1
ATOM 1170 N N . LEU A 1 169 ? 39.931 0.875 5.280 1.00 40.22 167 LEU A N 1
ATOM 1171 C CA . LEU A 1 169 ? 41.237 1.453 5.350 1.00 40.08 167 LEU A CA 1
ATOM 1172 C C . LEU A 1 169 ? 41.240 2.861 4.689 1.00 40.26 167 LEU A C 1
ATOM 1173 O O . LEU A 1 169 ? 41.876 3.751 5.184 1.00 38.85 167 LEU A O 1
ATOM 1178 N N . GLY A 1 170 ? 40.555 3.018 3.555 1.00 40.56 168 GLY A N 1
ATOM 1179 C CA . GLY A 1 170 ? 40.402 4.335 2.956 1.00 42.99 168 GLY A CA 1
ATOM 1180 C C . GLY A 1 170 ? 39.691 5.288 3.900 1.00 43.42 168 GLY A C 1
ATOM 1181 O O . GLY A 1 170 ? 40.037 6.470 3.971 1.00 47.13 168 GLY A O 1
ATOM 1182 N N . VAL A 1 171 ? 38.706 4.776 4.633 1.00 43.46 169 VAL A N 1
ATOM 1183 C CA . VAL A 1 171 ? 37.945 5.561 5.588 1.00 44.01 169 VAL A CA 1
ATOM 1184 C C . VAL A 1 171 ? 38.837 6.014 6.735 1.00 44.12 169 VAL A C 1
ATOM 1185 O O . VAL A 1 171 ? 38.750 7.165 7.192 1.00 44.80 169 VAL A O 1
ATOM 1189 N N . THR A 1 172 ? 39.679 5.101 7.196 1.00 41.25 170 THR A N 1
ATOM 1190 C CA . THR A 1 172 ? 40.641 5.374 8.236 1.00 40.70 170 THR A CA 1
ATOM 1191 C C . THR A 1 172 ? 41.577 6.540 7.844 1.00 40.98 170 THR A C 1
ATOM 1192 O O . THR A 1 172 ? 41.789 7.463 8.635 1.00 41.68 170 THR A O 1
ATOM 1196 N N . ARG A 1 173 ? 42.090 6.528 6.624 1.00 39.78 171 ARG A N 1
ATOM 1197 C CA . ARG A 1 173 ? 42.989 7.574 6.177 1.00 39.60 171 ARG A CA 1
ATOM 1198 C C . ARG A 1 173 ? 42.315 8.954 6.002 1.00 40.13 171 ARG A C 1
ATOM 1199 O O . ARG A 1 173 ? 42.865 9.956 6.433 1.00 40.57 171 ARG A O 1
ATOM 1207 N N . ALA A 1 174 ? 41.150 8.983 5.370 1.00 40.97 172 ALA A N 1
ATOM 1208 C CA . ALA A 1 174 ? 40.414 10.228 5.129 1.00 42.21 172 ALA A CA 1
ATOM 1209 C C . ALA A 1 174 ? 39.867 10.855 6.411 1.00 43.20 172 ALA A C 1
ATOM 1210 O O . ALA A 1 174 ? 40.031 12.066 6.618 1.00 44.29 172 ALA A O 1
ATOM 1212 N N . LEU A 1 175 ? 39.268 10.053 7.288 1.00 42.34 17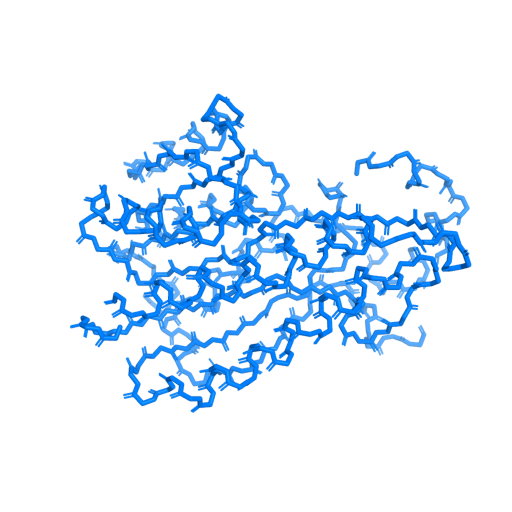3 LEU A N 1
ATOM 1213 C CA . LEU A 1 175 ? 38.831 10.551 8.598 1.00 44.08 173 LEU A CA 1
ATOM 1214 C C . LEU A 1 175 ? 39.980 11.046 9.481 1.00 42.97 173 LEU A C 1
ATOM 1215 O O . LEU A 1 175 ? 39.839 12.054 10.194 1.00 42.47 173 LEU A O 1
ATOM 1220 N N . ALA A 1 176 ? 41.105 10.325 9.462 1.00 41.73 174 ALA A N 1
ATOM 1221 C CA . ALA A 1 176 ? 42.281 10.766 10.183 1.00 41.75 174 ALA A CA 1
ATOM 1222 C C . ALA A 1 176 ? 42.675 12.190 9.732 1.00 43.20 174 ALA A C 1
ATOM 1223 O O . ALA A 1 176 ? 43.040 13.019 10.565 1.00 43.72 174 ALA A O 1
ATOM 1225 N N . THR A 1 177 ? 42.662 12.405 8.417 1.00 42.74 175 THR A N 1
ATOM 1226 C CA . THR A 1 177 ? 43.117 13.650 7.831 1.00 45.02 175 THR A CA 1
ATOM 1227 C C . THR A 1 177 ? 42.133 14.748 8.157 1.00 46.07 175 THR A C 1
ATOM 1228 O O . THR A 1 177 ? 42.539 15.829 8.541 1.00 48.53 175 THR A O 1
ATOM 1232 N N . GLU A 1 178 ? 40.846 14.430 8.070 1.00 46.47 176 GLU A N 1
ATOM 1233 C CA . GLU A 1 178 ? 39.789 15.387 8.313 1.00 47.81 176 GLU A CA 1
ATOM 1234 C C . GLU A 1 178 ? 39.618 15.714 9.786 1.00 48.63 176 GLU A C 1
ATOM 1235 O O . GLU A 1 178 ? 39.289 16.833 10.120 1.00 48.98 176 GLU A O 1
ATOM 1241 N N . TRP A 1 179 ? 39.823 14.757 10.685 1.00 46.65 177 TRP A N 1
ATOM 1242 C CA . TRP A 1 179 ? 39.456 14.993 12.081 1.00 47.24 177 TRP A CA 1
ATOM 1243 C C . TRP A 1 179 ? 40.619 15.233 13.046 1.00 46.82 177 TRP A C 1
ATOM 1244 O O . TRP A 1 179 ? 40.399 15.443 14.248 1.00 46.47 177 TRP A O 1
ATOM 1255 N N . ALA A 1 180 ? 41.843 15.251 12.538 1.00 45.65 178 ALA A N 1
ATOM 1256 C CA . ALA A 1 180 ? 42.975 15.613 13.378 1.00 45.70 178 ALA A CA 1
ATOM 1257 C C . ALA A 1 180 ? 42.750 17.007 14.014 1.00 48.20 178 ALA A C 1
ATOM 1258 O O . ALA A 1 180 ? 43.067 17.234 15.181 1.00 48.24 178 ALA A O 1
ATOM 1260 N N . ALA A 1 181 ? 42.128 17.906 13.279 1.00 49.44 179 ALA A N 1
ATOM 1261 C CA . ALA A 1 181 ? 41.875 19.266 13.810 1.00 52.74 179 ALA A CA 1
ATOM 1262 C C . ALA A 1 181 ? 40.882 19.281 14.977 1.00 54.69 179 ALA A C 1
ATOM 1263 O O . ALA A 1 181 ? 40.709 20.301 15.614 1.00 56.82 179 ALA A O 1
ATOM 1265 N N . HIS A 1 182 ? 40.214 18.161 15.242 1.00 53.69 180 HIS A N 1
ATOM 1266 C CA . HIS A 1 182 ? 39.334 18.030 16.402 1.00 55.32 180 HIS A CA 1
ATOM 1267 C C . HIS A 1 182 ? 39.975 17.198 17.521 1.00 54.14 180 HIS A C 1
ATOM 1268 O O . HIS A 1 182 ? 39.311 16.805 18.480 1.00 53.57 180 HIS A O 1
ATOM 1275 N N . ASN A 1 183 ? 41.277 16.951 17.405 1.00 52.18 181 ASN A N 1
ATOM 1276 C CA . ASN A 1 183 ? 41.988 16.083 18.339 1.00 51.77 181 ASN A CA 1
ATOM 1277 C C . ASN A 1 183 ? 41.436 14.618 18.367 1.00 50.64 181 ASN A C 1
ATOM 1278 O O . ASN A 1 183 ? 41.422 13.967 19.412 1.00 50.64 181 ASN A O 1
ATOM 1283 N N . ILE A 1 184 ? 40.975 14.140 17.213 1.00 49.86 182 ILE A N 1
ATOM 1284 C CA . ILE A 1 184 ? 40.498 12.777 17.051 1.00 49.93 182 ILE A CA 1
ATOM 1285 C C . ILE A 1 184 ? 41.503 12.042 16.166 1.00 46.89 182 ILE A C 1
ATOM 1286 O O . ILE A 1 184 ? 41.671 12.400 15.014 1.00 46.53 182 ILE A O 1
ATOM 1291 N N . ARG A 1 185 ? 42.206 11.062 16.729 1.00 46.79 183 ARG A N 1
ATOM 1292 C CA . ARG A 1 185 ? 43.074 10.158 15.954 1.00 45.20 183 ARG A CA 1
ATOM 1293 C C . ARG A 1 185 ? 42.267 8.958 15.414 1.00 45.08 183 ARG A C 1
ATOM 1294 O O . ARG A 1 185 ? 41.385 8.437 16.080 1.00 46.18 183 ARG A O 1
ATOM 1302 N N . VAL A 1 186 ? 42.561 8.536 14.197 1.00 43.45 184 VAL A N 1
ATOM 1303 C CA . VAL A 1 186 ? 41.832 7.443 13.587 1.00 43.21 184 VAL A CA 1
ATOM 1304 C C . VAL A 1 186 ? 42.839 6.485 12.972 1.00 41.75 184 VAL A C 1
ATOM 1305 O O . VAL A 1 186 ? 43.601 6.855 12.078 1.00 40.31 184 VAL A O 1
ATOM 1309 N N . ASN A 1 187 ? 42.849 5.259 13.486 1.00 40.54 185 ASN A N 1
ATOM 1310 C CA . ASN A 1 187 ? 43.810 4.256 13.046 1.00 38.59 185 ASN A CA 1
ATOM 1311 C C . ASN A 1 187 ? 43.086 2.917 12.870 1.00 39.36 185 ASN A C 1
ATOM 1312 O O . ASN A 1 187 ? 41.884 2.821 13.121 1.00 40.12 185 ASN A O 1
ATOM 1317 N N . ALA A 1 188 ? 43.813 1.895 12.432 1.00 38.67 186 ALA A N 1
ATOM 1318 C CA . ALA A 1 188 ? 43.204 0.588 12.189 1.00 38.98 186 ALA A CA 1
ATOM 1319 C C . ALA A 1 188 ? 44.129 -0.544 12.595 1.00 38.93 186 ALA A C 1
ATOM 1320 O O . ALA A 1 188 ? 45.332 -0.335 12.763 1.00 36.91 186 ALA A O 1
ATOM 1322 N N . ILE A 1 189 ? 43.537 -1.723 12.809 1.00 39.30 187 ILE A N 1
ATOM 1323 C CA . ILE A 1 189 ? 44.302 -2.943 13.009 1.00 40.73 187 ILE A CA 1
ATOM 1324 C C . ILE A 1 189 ? 43.799 -3.925 11.957 1.00 40.80 187 ILE A C 1
ATOM 1325 O O . ILE A 1 189 ? 42.591 -4.098 11.792 1.00 40.49 187 ILE A O 1
ATOM 1330 N N . ALA A 1 190 ? 44.722 -4.523 11.220 1.00 39.92 188 ALA A N 1
ATOM 1331 C CA . ALA A 1 190 ? 44.367 -5.621 10.325 1.00 40.10 188 ALA A CA 1
ATOM 1332 C C . ALA A 1 190 ? 44.775 -6.918 11.008 1.00 40.54 188 ALA A C 1
ATOM 1333 O O . ALA A 1 190 ? 45.940 -7.314 10.927 1.00 41.03 188 ALA A O 1
ATOM 1335 N N . PRO A 1 191 ? 43.842 -7.569 11.729 1.00 42.35 189 PRO A N 1
ATOM 1336 C CA . PRO A 1 191 ? 44.217 -8.940 12.176 1.00 42.82 189 PRO A CA 1
ATOM 1337 C C . PRO A 1 191 ? 44.511 -9.903 11.025 1.00 42.30 189 PRO A C 1
ATOM 1338 O O . PRO A 1 191 ? 43.846 -9.901 9.990 1.00 41.50 189 PRO A O 1
ATOM 1342 N N . GLY A 1 192 ? 45.512 -10.754 11.231 1.00 43.45 190 GLY A N 1
ATOM 1343 C CA . GLY A 1 192 ? 45.799 -11.834 10.317 1.00 42.49 190 GLY A CA 1
ATOM 1344 C C . GLY A 1 192 ? 44.793 -12.937 10.568 1.00 44.82 190 GLY A C 1
ATOM 1345 O O . GLY A 1 192 ? 43.577 -12.680 10.651 1.00 44.26 190 GLY A O 1
ATOM 1346 N N . TYR A 1 193 ? 45.294 -14.164 10.700 1.00 44.74 191 TYR A N 1
ATOM 1347 C CA . TYR A 1 193 ? 44.427 -15.296 11.047 1.00 46.76 191 TYR A CA 1
ATOM 1348 C C . TYR A 1 193 ? 44.507 -15.583 12.541 1.00 46.83 191 TYR A C 1
ATOM 1349 O O . TYR A 1 193 ? 45.555 -15.999 13.029 1.00 46.49 191 TYR A O 1
ATOM 1358 N N . PHE A 1 194 ? 43.410 -15.285 13.241 1.00 46.91 192 PHE A N 1
ATOM 1359 C CA . PHE A 1 194 ? 43.278 -15.450 14.686 1.00 48.70 192 PHE A CA 1
ATOM 1360 C C . PHE A 1 194 ? 42.367 -16.640 15.023 1.00 52.00 192 PHE A C 1
ATOM 1361 O O . PHE A 1 194 ? 41.254 -16.749 14.508 1.00 50.80 192 PHE A O 1
ATOM 1369 N N . ARG A 1 195 ? 42.848 -17.504 15.908 1.00 56.40 193 ARG A N 1
ATOM 1370 C CA . ARG A 1 195 ? 42.092 -18.692 16.356 1.00 61.67 193 ARG A CA 1
ATOM 1371 C C . ARG A 1 195 ? 40.642 -18.377 16.705 1.00 60.89 193 ARG A C 1
ATOM 1372 O O . ARG A 1 195 ? 39.738 -19.074 16.303 1.00 60.09 193 ARG A O 1
ATOM 1380 N N . THR A 1 196 ? 40.433 -17.286 17.426 1.00 60.45 194 THR A N 1
ATOM 1381 C CA . THR A 1 196 ? 39.110 -16.925 17.940 1.00 62.66 194 THR A CA 1
ATOM 1382 C C . THR A 1 196 ? 38.142 -16.435 16.860 1.00 63.59 194 THR A C 1
ATOM 1383 O O . THR A 1 196 ? 36.930 -16.387 17.089 1.00 65.66 194 THR A O 1
ATOM 1387 N N . ALA A 1 197 ? 38.680 -16.084 15.691 1.00 62.42 195 ALA A N 1
ATOM 1388 C CA . ALA A 1 197 ? 37.871 -15.664 14.547 1.00 62.22 195 ALA A CA 1
ATOM 1389 C C . ALA A 1 197 ? 37.674 -16.774 13.514 1.00 63.98 195 ALA A C 1
ATOM 1390 O O . ALA A 1 197 ? 36.973 -16.552 12.532 1.00 63.71 195 ALA A O 1
ATOM 1400 N N . THR A 1 199 ? 36.051 -19.659 13.301 1.00 78.16 197 THR A N 1
ATOM 1401 C CA . THR A 1 199 ? 34.951 -20.545 13.701 1.00 83.61 197 THR A CA 1
ATOM 1402 C C . THR A 1 199 ? 34.346 -21.288 12.503 1.00 83.82 197 THR A C 1
ATOM 1403 O O . THR A 1 199 ? 34.128 -22.517 12.571 1.00 84.68 197 THR A O 1
ATOM 1407 N N . ALA A 1 200 ? 34.081 -20.537 11.424 1.00 80.66 198 ALA A N 1
ATOM 1408 C CA . ALA A 1 200 ? 33.477 -21.059 10.174 1.00 80.15 198 ALA A CA 1
ATOM 1409 C C . ALA A 1 200 ? 34.027 -22.433 9.770 1.00 79.36 198 ALA A C 1
ATOM 1410 O O . ALA A 1 200 ? 35.199 -22.723 9.987 1.00 76.86 198 ALA A O 1
ATOM 1412 N N . GLY A 1 201 ? 33.170 -23.287 9.204 1.00 83.02 199 GLY A N 1
ATOM 1413 C CA . GLY A 1 201 ? 33.570 -24.656 8.815 1.00 83.38 199 GLY A CA 1
ATOM 1414 C C . GLY A 1 201 ? 34.767 -24.714 7.871 1.00 81.01 199 GLY A C 1
ATOM 1415 O O . GLY A 1 201 ? 35.619 -25.628 7.947 1.00 77.70 199 GLY A O 1
ATOM 1416 N N . PHE A 1 202 ? 34.837 -23.698 7.003 1.00 82.68 200 PHE A N 1
ATOM 1417 C CA . PHE A 1 202 ? 35.970 -23.474 6.085 1.00 78.13 200 PHE A CA 1
ATOM 1418 C C . PHE A 1 202 ? 37.351 -23.824 6.673 1.00 75.72 200 PHE A C 1
ATOM 1419 O O . PHE A 1 202 ? 38.157 -24.499 6.028 1.00 75.79 200 PHE A O 1
ATOM 1427 N N . TYR A 1 203 ? 37.601 -23.412 7.914 1.00 72.66 201 TYR A N 1
ATOM 1428 C CA . TYR A 1 203 ? 38.967 -23.403 8.467 1.00 71.78 201 TYR A CA 1
ATOM 1429 C C . TYR A 1 203 ? 39.544 -24.730 9.005 1.00 74.17 201 TYR A C 1
ATOM 1430 O O . TYR A 1 203 ? 40.735 -24.797 9.337 1.00 74.39 201 TYR A O 1
ATOM 1439 N N . GLU A 1 204 ? 38.731 -25.767 9.104 1.00 77.76 202 GLU A N 1
ATOM 1440 C CA . GLU A 1 204 ? 39.216 -27.074 9.569 1.00 81.37 202 GLU A CA 1
ATOM 1441 C C . GLU A 1 204 ? 39.919 -27.893 8.492 1.00 83.93 202 GLU A C 1
ATOM 1442 O O . GLU A 1 204 ? 40.666 -28.837 8.803 1.00 84.97 202 GLU A O 1
ATOM 1448 N N . ASP A 1 205 ? 39.600 -27.583 7.237 1.00 83.82 203 ASP A N 1
ATOM 1449 C CA . ASP A 1 205 ? 40.334 -28.079 6.084 1.00 83.39 203 ASP A CA 1
ATOM 1450 C C . ASP A 1 205 ? 41.816 -27.970 6.433 1.00 84.39 203 ASP A C 1
ATOM 1451 O O . ASP A 1 205 ? 42.382 -26.856 6.486 1.00 81.53 203 ASP A O 1
ATOM 1456 N N . GLU A 1 206 ? 42.433 -29.114 6.715 1.00 85.09 204 GLU A N 1
ATOM 1457 C CA . GLU A 1 206 ? 43.803 -29.134 7.241 1.00 87.59 204 GLU A CA 1
ATOM 1458 C C . GLU A 1 206 ? 44.879 -28.808 6.206 1.00 83.88 204 GLU A C 1
ATOM 1459 O O . GLU A 1 206 ? 45.951 -28.311 6.563 1.00 79.26 204 GLU A O 1
ATOM 1465 N N . ASP A 1 207 ? 44.607 -29.101 4.937 1.00 82.57 205 ASP A N 1
ATOM 1466 C CA . ASP A 1 207 ? 45.536 -28.721 3.890 1.00 80.08 205 ASP A CA 1
ATOM 1467 C C . ASP A 1 207 ? 45.601 -27.201 3.828 1.00 73.05 205 ASP A C 1
ATOM 1468 O O . ASP A 1 207 ? 46.676 -26.663 3.722 1.00 70.33 205 ASP A O 1
ATOM 1473 N N . TRP A 1 208 ? 44.451 -26.538 3.916 1.00 68.90 206 TRP A N 1
ATOM 1474 C CA . TRP A 1 208 ? 44.405 -25.101 4.026 1.00 67.29 206 TRP A CA 1
ATOM 1475 C C . TRP A 1 208 ? 45.259 -24.601 5.194 1.00 65.68 206 TRP A C 1
ATOM 1476 O O . TRP A 1 208 ? 46.034 -23.639 5.043 1.00 59.40 206 TRP A O 1
ATOM 1487 N N . GLN A 1 209 ? 45.106 -25.249 6.349 1.00 66.48 207 GLN A N 1
ATOM 1488 C CA . GLN A 1 209 ? 45.789 -24.813 7.555 1.00 68.22 207 GLN A CA 1
ATOM 1489 C C . GLN A 1 209 ? 47.292 -24.889 7.414 1.00 67.42 207 GLN A C 1
ATOM 1490 O O . GLN A 1 209 ? 48.001 -23.920 7.737 1.00 62.38 207 GLN A O 1
ATOM 1496 N N . SER A 1 210 ? 47.754 -26.022 6.908 1.00 67.21 208 SER A N 1
ATOM 1497 C CA . SER A 1 210 ? 49.163 -26.241 6.613 1.00 69.09 208 SER A CA 1
ATOM 1498 C C . SER A 1 210 ? 49.699 -25.207 5.620 1.00 67.59 208 SER A C 1
ATOM 1499 O O . SER A 1 210 ? 50.775 -24.618 5.842 1.00 67.20 208 SER A O 1
ATOM 1502 N N . ARG A 1 211 ? 48.935 -24.951 4.554 1.00 66.37 209 ARG A N 1
ATOM 1503 C CA . ARG A 1 211 ? 49.334 -23.971 3.533 1.00 66.06 209 ARG A CA 1
ATOM 1504 C C . ARG A 1 211 ? 49.429 -22.551 4.090 1.00 62.37 209 ARG A C 1
ATOM 1505 O O . ARG A 1 211 ? 50.379 -21.832 3.779 1.00 59.82 209 ARG A O 1
ATOM 1521 N N . LEU A 1 213 ? 49.796 -21.678 7.309 1.00 57.32 211 LEU A N 1
ATOM 1522 C CA . LEU A 1 213 ? 50.848 -21.602 8.321 1.00 57.93 211 LEU A CA 1
ATOM 1523 C C . LEU A 1 213 ? 52.233 -21.427 7.691 1.00 58.47 211 LEU A C 1
ATOM 1524 O O . LEU A 1 213 ? 53.057 -20.648 8.199 1.00 56.50 211 LEU A O 1
ATOM 1529 N N . GLU A 1 214 ? 52.463 -22.083 6.558 1.00 59.51 212 GLU A N 1
ATOM 1530 C CA . GLU A 1 214 ? 53.701 -21.899 5.797 1.00 61.56 212 GLU A CA 1
ATOM 1531 C C . GLU A 1 214 ? 53.884 -20.478 5.249 1.00 57.35 212 GLU A C 1
ATOM 1532 O O . GLU A 1 214 ? 54.996 -20.089 4.930 1.00 57.66 212 GLU A O 1
ATOM 1538 N N . LYS A 1 215 ? 52.813 -19.697 5.162 1.00 54.37 213 LYS A N 1
ATOM 1539 C CA . LYS A 1 215 ? 52.922 -18.294 4.746 1.00 52.02 213 LYS A CA 1
ATOM 1540 C C . LYS A 1 215 ? 53.129 -17.325 5.924 1.00 49.73 213 LYS A C 1
ATOM 1541 O O . LYS A 1 215 ? 53.317 -16.130 5.716 1.00 47.48 213 LYS A O 1
ATOM 1547 N N . ILE A 1 216 ? 53.065 -17.842 7.150 1.00 48.80 214 ILE A N 1
ATOM 1548 C CA . ILE A 1 216 ? 53.178 -17.026 8.361 1.00 47.22 214 ILE A CA 1
ATOM 1549 C C . ILE A 1 216 ? 54.518 -17.350 9.044 1.00 48.37 214 ILE A C 1
ATOM 1550 O O . ILE A 1 216 ? 54.697 -18.442 9.556 1.00 47.00 214 ILE A O 1
ATOM 1555 N N . PRO A 1 217 ? 55.458 -16.388 9.080 1.00 47.08 215 PRO A N 1
ATOM 1556 C CA . PRO A 1 217 ? 56.777 -16.653 9.689 1.00 47.50 215 PRO A CA 1
ATOM 1557 C C . PRO A 1 217 ? 56.752 -17.211 11.103 1.00 48.75 215 PRO A C 1
ATOM 1558 O O . PRO A 1 217 ? 57.591 -18.009 11.459 1.00 48.18 215 PRO A O 1
ATOM 1562 N N . GLN A 1 218 ? 55.817 -16.742 11.913 1.00 47.79 216 GLN A N 1
ATOM 1563 C CA . GLN A 1 218 ? 55.669 -17.236 13.271 1.00 48.13 216 GLN A CA 1
ATOM 1564 C C . GLN A 1 218 ? 54.970 -18.597 13.335 1.00 49.27 216 GLN A C 1
ATOM 1565 O O . GLN A 1 218 ? 54.863 -19.151 14.402 1.00 49.32 216 GLN A O 1
ATOM 1571 N N . ARG A 1 219 ? 54.464 -19.091 12.217 1.00 49.04 217 ARG A N 1
ATOM 1572 C CA . ARG A 1 219 ? 53.951 -20.471 12.138 1.00 53.25 217 ARG A CA 1
ATOM 1573 C C . ARG A 1 219 ? 52.888 -20.711 13.204 1.00 52.74 217 ARG A C 1
ATOM 1574 O O . ARG A 1 219 ? 52.860 -21.747 13.804 1.00 52.03 217 ARG A O 1
ATOM 1582 N N . ARG A 1 220 ? 52.054 -19.715 13.476 1.00 50.71 218 ARG A N 1
ATOM 1583 C CA . ARG A 1 220 ? 50.992 -19.871 14.460 1.00 50.95 218 ARG A CA 1
ATOM 1584 C C . ARG A 1 220 ? 49.871 -18.898 14.134 1.00 49.32 218 ARG A C 1
ATOM 1585 O O . ARG A 1 220 ? 50.098 -17.868 13.455 1.00 47.25 218 ARG A O 1
ATOM 1593 N N . PHE A 1 221 ? 48.665 -19.221 14.604 1.00 49.67 219 PHE A N 1
ATOM 1594 C CA . PHE A 1 221 ? 47.539 -18.301 14.512 1.00 50.17 219 PHE A CA 1
ATOM 1595 C C . PHE A 1 221 ? 47.446 -17.437 15.774 1.00 49.55 219 PHE A C 1
ATOM 1596 O O . PHE A 1 221 ? 47.923 -17.816 16.828 1.00 50.87 219 PHE A O 1
ATOM 1604 N N . GLY A 1 222 ? 46.833 -16.269 15.640 1.00 48.88 220 GLY A N 1
ATOM 1605 C CA . GLY A 1 222 ? 46.812 -15.258 16.705 1.00 48.98 220 GLY A CA 1
ATOM 1606 C C . GLY A 1 222 ? 45.941 -15.685 17.880 1.00 50.46 220 GLY A C 1
ATOM 1607 O O . GLY A 1 222 ? 44.896 -16.306 17.678 1.00 50.26 220 GLY A O 1
ATOM 1608 N N . LYS A 1 223 ? 46.407 -15.370 19.092 1.00 51.43 221 LYS A N 1
ATOM 1609 C CA . LYS A 1 223 ? 45.615 -15.468 20.324 1.00 55.46 221 LYS A CA 1
ATOM 1610 C C . LYS A 1 223 ? 45.066 -14.106 20.728 1.00 54.48 221 LYS A C 1
ATOM 1611 O O . LYS A 1 223 ? 45.524 -13.034 20.233 1.00 51.61 221 LYS A O 1
ATOM 1617 N N . GLU A 1 224 ? 44.139 -14.106 21.680 1.00 55.41 222 GLU A N 1
ATOM 1618 C CA . GLU A 1 224 ? 43.622 -12.825 22.161 1.00 56.81 222 GLU A CA 1
ATOM 1619 C C . GLU A 1 224 ? 44.718 -11.872 22.685 1.00 53.32 222 GLU A C 1
ATOM 1620 O O . GLU A 1 224 ? 44.655 -10.687 22.391 1.00 49.28 222 GLU A O 1
ATOM 1626 N N . SER A 1 225 ? 45.736 -12.397 23.378 1.00 52.12 223 SER A N 1
ATOM 1627 C CA . SER A 1 225 ? 46.892 -11.571 23.787 1.00 51.85 223 SER A CA 1
ATOM 1628 C C . SER A 1 225 ? 47.642 -10.912 22.606 1.00 49.52 223 SER A C 1
ATOM 1629 O O . SER A 1 225 ? 48.377 -9.972 22.800 1.00 50.11 223 SER A O 1
ATOM 1632 N N . ASP A 1 226 ? 47.464 -11.419 21.387 1.00 47.61 224 ASP A N 1
ATOM 1633 C CA . ASP A 1 226 ? 48.127 -10.882 20.193 1.00 45.30 224 ASP A CA 1
ATOM 1634 C C . ASP A 1 226 ? 47.458 -9.638 19.585 1.00 44.44 224 ASP A C 1
ATOM 1635 O O . ASP A 1 226 ? 48.014 -9.036 18.640 1.00 43.38 224 ASP A O 1
ATOM 1640 N N . ILE A 1 227 ? 46.288 -9.254 20.090 1.00 45.39 225 ILE A N 1
ATOM 1641 C CA . ILE A 1 227 ? 45.582 -8.066 19.570 1.00 45.08 225 ILE A CA 1
ATOM 1642 C C . ILE A 1 227 ? 45.091 -7.016 20.598 1.00 46.22 225 ILE A C 1
ATOM 1643 O O . ILE A 1 227 ? 45.012 -5.793 20.265 1.00 43.80 225 ILE A O 1
ATOM 1648 N N . GLY A 1 228 ? 44.776 -7.468 21.818 1.00 46.94 226 GLY A N 1
ATOM 1649 C CA . GLY A 1 228 ? 44.247 -6.597 22.842 1.00 47.57 226 GLY A CA 1
ATOM 1650 C C . GLY A 1 228 ? 45.169 -5.416 23.115 1.00 47.55 226 GLY A C 1
ATOM 1651 O O . GLY A 1 228 ? 44.714 -4.267 23.149 1.00 47.29 226 GLY A O 1
ATOM 1652 N N . GLY A 1 229 ? 46.456 -5.714 23.309 1.00 47.27 227 GLY A N 1
ATOM 1653 C CA . GLY A 1 229 ? 47.492 -4.712 23.554 1.00 46.28 227 GLY A CA 1
ATOM 1654 C C . GLY A 1 229 ? 47.749 -3.781 22.382 1.00 44.93 227 GLY A C 1
ATOM 1655 O O . GLY A 1 229 ? 48.175 -2.618 22.579 1.00 45.96 227 GLY A O 1
ATOM 1656 N N . VAL A 1 230 ? 47.532 -4.281 21.167 1.00 42.60 228 VAL A N 1
ATOM 1657 C CA . VAL A 1 230 ? 47.594 -3.467 19.972 1.00 42.22 228 VAL A CA 1
ATOM 1658 C C . VAL A 1 230 ? 46.494 -2.401 20.007 1.00 43.56 228 VAL A C 1
ATOM 1659 O O . VAL A 1 230 ? 46.765 -1.229 19.712 1.00 43.51 228 VAL A O 1
ATOM 1663 N N . ALA A 1 231 ? 45.283 -2.773 20.387 1.00 45.27 229 ALA A N 1
ATOM 1664 C CA . ALA A 1 231 ? 44.205 -1.794 20.459 1.00 46.85 229 ALA A CA 1
ATOM 1665 C C . ALA A 1 231 ? 44.439 -0.747 21.580 1.00 48.49 229 ALA A C 1
ATOM 1666 O O . ALA A 1 231 ? 44.276 0.462 21.349 1.00 47.93 229 ALA A O 1
ATOM 1668 N N . VAL A 1 232 ? 44.855 -1.203 22.764 1.00 47.44 230 VAL A N 1
ATOM 1669 C CA . VAL A 1 232 ? 45.220 -0.307 23.842 1.00 47.76 230 VAL A CA 1
ATOM 1670 C C . VAL A 1 232 ? 46.282 0.727 23.389 1.00 46.90 230 VAL A C 1
ATOM 1671 O O . VAL A 1 232 ? 46.107 1.963 23.572 1.00 45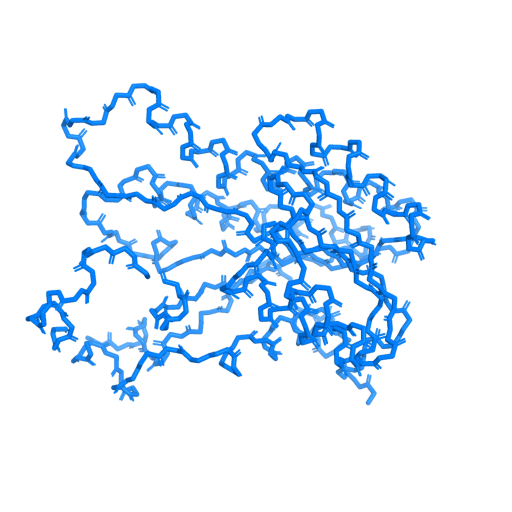.44 230 VAL A O 1
ATOM 1675 N N . PHE A 1 233 ? 47.352 0.218 22.772 1.00 45.85 231 PHE A N 1
ATOM 1676 C CA . PHE A 1 233 ? 48.413 1.052 22.230 1.00 44.79 231 PHE A CA 1
ATOM 1677 C C . PHE A 1 233 ? 47.845 2.151 21.328 1.00 45.64 231 PHE A C 1
ATOM 1678 O O . PHE A 1 233 ? 48.139 3.330 21.546 1.00 46.16 231 PHE A O 1
ATOM 1686 N N . LEU A 1 234 ? 47.055 1.772 20.318 1.00 44.96 232 LEU A N 1
ATOM 1687 C CA . LEU A 1 234 ? 46.531 2.782 19.380 1.00 44.15 232 LEU A CA 1
ATOM 1688 C C . LEU A 1 234 ? 45.611 3.838 20.037 1.00 44.94 232 LEU A C 1
ATOM 1689 O O . LEU A 1 234 ? 45.394 4.900 19.465 1.00 43.42 232 LEU A O 1
ATOM 1694 N N . CYS A 1 235 ? 45.080 3.523 21.213 1.00 46.85 233 CYS A N 1
ATOM 1695 C CA . CYS A 1 235 ? 44.226 4.425 21.956 1.00 48.46 233 CYS A CA 1
ATOM 1696 C C . CYS A 1 235 ? 44.994 5.290 22.968 1.00 48.19 233 CYS A C 1
ATOM 1697 O O . CYS A 1 235 ? 44.415 6.222 23.510 1.00 49.62 233 CYS A O 1
ATOM 1700 N N . SER A 1 236 ? 46.268 4.984 23.208 1.00 46.29 234 SER A N 1
ATOM 1701 C CA . SER A 1 236 ? 47.003 5.548 24.324 1.00 48.92 234 SER A CA 1
ATOM 1702 C C . SER A 1 236 ? 47.797 6.781 23.868 1.00 48.61 234 SER A C 1
ATOM 1703 O O . SER A 1 236 ? 47.958 7.029 22.658 1.00 47.48 234 SER A O 1
ATOM 1706 N N . ASP A 1 237 ? 48.329 7.501 24.852 1.00 49.74 235 ASP A N 1
ATOM 1707 C CA . ASP A 1 237 ? 49.213 8.660 24.604 1.00 50.65 235 ASP A CA 1
ATOM 1708 C C . ASP A 1 237 ? 50.499 8.208 23.918 1.00 49.27 235 ASP A C 1
ATOM 1709 O O . ASP A 1 237 ? 51.132 8.987 23.229 1.00 47.11 235 ASP A O 1
ATOM 1714 N N . ALA A 1 238 ? 50.886 6.936 24.065 1.00 47.43 236 ALA A N 1
ATOM 1715 C CA . ALA A 1 238 ? 52.055 6.426 23.306 1.00 45.71 236 ALA A CA 1
ATOM 1716 C C . ALA A 1 238 ? 51.866 6.545 21.778 1.00 43.41 236 ALA A C 1
ATOM 1717 O O . ALA A 1 238 ? 52.833 6.631 20.999 1.00 43.96 236 ALA A O 1
ATOM 1719 N N . ALA A 1 239 ? 50.621 6.575 21.333 1.00 42.33 237 ALA A N 1
ATOM 1720 C CA . ALA A 1 239 ? 50.346 6.706 19.907 1.00 40.62 237 ALA A CA 1
ATOM 1721 C C . ALA A 1 239 ? 49.835 8.102 19.478 1.00 40.08 237 ALA A C 1
ATOM 1722 O O . ALA A 1 239 ? 49.206 8.237 18.416 1.00 39.34 237 ALA A O 1
ATOM 1724 N N . ALA A 1 240 ? 50.209 9.136 20.241 1.00 42.53 238 ALA A N 1
ATOM 1725 C CA . ALA A 1 240 ? 49.780 10.537 19.988 1.00 43.00 238 ALA A CA 1
ATOM 1726 C C . ALA A 1 240 ? 50.119 11.076 18.598 1.00 43.16 238 ALA A C 1
ATOM 1727 O O . ALA A 1 240 ? 49.391 11.918 18.073 1.00 44.10 238 ALA A O 1
ATOM 1729 N N . TYR A 1 241 ? 51.189 10.566 17.983 1.00 42.59 239 TYR A N 1
ATOM 1730 C CA . TYR A 1 241 ? 51.613 11.021 16.656 1.00 42.00 239 TYR A CA 1
ATOM 1731 C C . TYR A 1 241 ? 51.357 10.004 15.560 1.00 41.25 239 TYR A C 1
ATOM 1732 O O . TYR A 1 241 ? 51.901 10.119 14.443 1.00 41.91 239 TYR A O 1
ATOM 1741 N N . ILE A 1 242 ? 50.516 9.020 15.864 1.00 40.98 240 ILE A N 1
ATOM 1742 C CA . ILE A 1 242 ? 50.103 8.003 14.899 1.00 38.97 240 ILE A CA 1
ATOM 1743 C C . ILE A 1 242 ? 48.646 8.227 14.561 1.00 38.25 240 ILE A C 1
ATOM 1744 O O . ILE A 1 242 ? 47.771 8.149 15.424 1.00 40.60 240 ILE A O 1
ATOM 1749 N N . THR A 1 243 ? 48.375 8.502 13.293 1.00 37.76 241 THR A N 1
ATOM 1750 C CA . THR A 1 243 ? 47.016 8.613 12.846 1.00 37.91 241 THR A CA 1
ATOM 1751 C C . THR A 1 243 ? 46.929 8.274 11.353 1.00 37.57 241 THR A C 1
ATOM 1752 O O . THR A 1 243 ? 47.826 8.571 10.571 1.00 38.72 241 THR A O 1
ATOM 1756 N N . GLY A 1 244 ? 45.830 7.636 10.971 1.00 37.65 242 GLY A N 1
ATOM 1757 C CA . GLY A 1 244 ? 45.605 7.232 9.615 1.00 37.34 242 GLY A CA 1
ATOM 1758 C C . GLY A 1 244 ? 46.375 5.979 9.204 1.00 35.94 242 GLY A C 1
ATOM 1759 O O . GLY A 1 244 ? 46.442 5.658 8.015 1.00 35.54 242 GLY A O 1
ATOM 1760 N N . HIS A 1 245 ? 46.920 5.276 10.192 1.00 36.20 243 HIS A N 1
ATOM 1761 C CA . HIS A 1 245 ? 47.783 4.097 9.981 1.00 35.85 243 HIS A CA 1
ATOM 1762 C C . HIS A 1 245 ? 47.058 2.777 10.344 1.00 35.23 243 HIS A C 1
ATOM 1763 O O . HIS A 1 245 ? 46.207 2.742 11.218 1.00 36.06 243 HIS A O 1
ATOM 1770 N N . CYS A 1 246 ? 47.446 1.691 9.686 1.00 37.15 244 CYS A N 1
ATOM 1771 C CA . CYS A 1 246 ? 46.895 0.350 9.969 1.00 35.85 244 CYS A CA 1
ATOM 1772 C C . CYS A 1 246 ? 48.037 -0.557 10.399 1.00 35.70 244 CYS A C 1
ATOM 1773 O O . CYS A 1 246 ? 49.020 -0.722 9.671 1.00 33.47 244 CYS A O 1
ATOM 1776 N N . ILE A 1 247 ? 47.926 -1.110 11.597 1.00 36.17 245 ILE A N 1
ATOM 1777 C CA . ILE A 1 247 ? 48.920 -2.035 12.079 1.00 38.80 245 ILE A CA 1
ATOM 1778 C C . ILE A 1 247 ? 48.417 -3.462 11.790 1.00 39.63 245 ILE A C 1
ATOM 1779 O O . ILE A 1 247 ? 47.385 -3.893 12.322 1.00 40.16 245 ILE A O 1
ATOM 1784 N N . PRO A 1 248 ? 49.142 -4.197 10.956 1.00 38.60 246 PRO A N 1
ATOM 1785 C CA . PRO A 1 248 ? 48.809 -5.623 10.806 1.00 40.17 246 PRO A CA 1
ATOM 1786 C C . PRO A 1 248 ? 49.358 -6.484 11.958 1.00 41.12 246 PRO A C 1
ATOM 1787 O O . PRO A 1 248 ? 50.556 -6.421 12.287 1.00 41.84 246 PRO A O 1
ATOM 1791 N N . ALA A 1 249 ? 48.489 -7.278 12.577 1.00 41.46 247 ALA A N 1
ATOM 1792 C CA . ALA A 1 249 ? 48.912 -8.226 13.580 1.00 41.48 247 ALA A CA 1
ATOM 1793 C C . ALA A 1 249 ? 48.729 -9.618 12.943 1.00 42.62 247 ALA A C 1
ATOM 1794 O O . ALA A 1 249 ? 47.632 -10.158 12.939 1.00 41.97 247 ALA A O 1
ATOM 1796 N N . ASP A 1 250 ? 49.793 -10.131 12.319 1.00 41.04 248 ASP A N 1
ATOM 1797 C CA . ASP A 1 250 ? 49.646 -11.253 11.380 1.00 41.93 248 ASP A CA 1
ATOM 1798 C C . ASP A 1 250 ? 50.779 -12.267 11.417 1.00 41.28 248 ASP A C 1
ATOM 1799 O O . ASP A 1 250 ? 50.911 -13.042 10.486 1.00 43.26 248 ASP A O 1
ATOM 1804 N N . GLY A 1 251 ? 51.612 -12.229 12.448 1.00 40.75 249 GLY A N 1
ATOM 1805 C CA . GLY A 1 251 ? 52.750 -13.140 12.589 1.00 42.57 249 GLY A CA 1
ATOM 1806 C C . GLY A 1 251 ? 53.779 -13.062 11.478 1.00 42.21 249 GLY A C 1
ATOM 1807 O O . GLY A 1 251 ? 54.579 -13.978 11.300 1.00 42.27 249 GLY A O 1
ATOM 1808 N N . GLY A 1 252 ? 53.760 -11.957 10.746 1.00 41.03 250 GLY A N 1
ATOM 1809 C CA . GLY A 1 252 ? 54.725 -11.677 9.669 1.00 40.53 250 GLY A CA 1
ATOM 1810 C C . GLY A 1 252 ? 54.216 -11.981 8.271 1.00 41.18 250 GLY A C 1
ATOM 1811 O O . GLY A 1 252 ? 54.987 -11.905 7.315 1.00 42.37 250 GLY A O 1
ATOM 1812 N N . TYR A 1 253 ? 52.935 -12.323 8.129 1.00 41.70 251 TYR A N 1
ATOM 1813 C CA . TYR A 1 253 ? 52.408 -12.721 6.828 1.00 42.57 251 TYR A CA 1
ATOM 1814 C C . TYR A 1 253 ? 52.680 -11.729 5.704 1.00 41.43 251 TYR A C 1
ATOM 1815 O O . TYR A 1 253 ? 53.116 -12.123 4.623 1.00 39.66 251 TYR A O 1
ATOM 1824 N N . LEU A 1 254 ? 52.383 -10.461 5.935 1.00 40.43 252 LEU A N 1
ATOM 1825 C CA . LEU A 1 254 ? 52.497 -9.467 4.861 1.00 40.33 252 LEU A CA 1
ATOM 1826 C C . LEU A 1 254 ? 53.942 -9.175 4.491 1.00 40.17 252 LEU A C 1
ATOM 1827 O O . LEU A 1 254 ? 54.256 -8.926 3.325 1.00 41.13 252 LEU A O 1
ATOM 1832 N N . ALA A 1 255 ? 54.819 -9.239 5.476 1.00 39.61 253 ALA A N 1
ATOM 1833 C CA . ALA A 1 255 ? 56.222 -8.999 5.258 1.00 39.08 253 ALA A CA 1
ATOM 1834 C C . ALA A 1 255 ? 56.891 -10.120 4.502 1.00 41.17 253 ALA A C 1
ATOM 1835 O O . A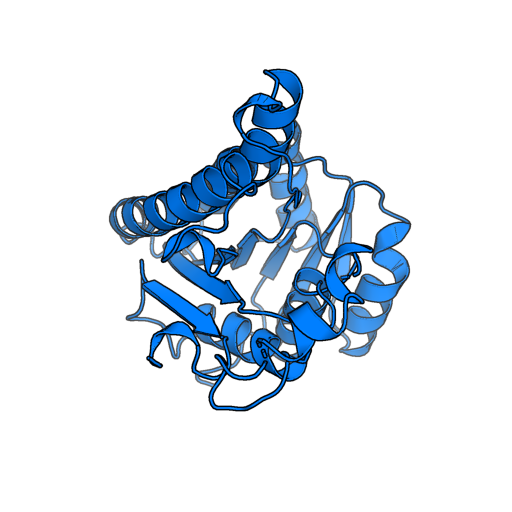LA A 1 255 ? 57.932 -9.891 3.899 1.00 41.21 253 ALA A O 1
ATOM 1837 N N . SER A 1 256 ? 56.296 -11.327 4.527 1.00 41.57 254 SER A N 1
ATOM 1838 C CA . SER A 1 256 ? 56.943 -12.525 4.041 1.00 40.82 254 SER A CA 1
ATOM 1839 C C . SER A 1 256 ? 56.607 -12.823 2.576 1.00 41.31 254 SER A C 1
ATOM 1840 O O . SER A 1 256 ? 55.466 -12.653 2.144 1.00 40.55 254 SER A O 1
ATOM 1843 N N . ILE A 1 257 ? 57.592 -13.309 1.837 1.00 43.35 255 ILE A N 1
ATOM 1844 C CA . ILE A 1 257 ? 57.372 -13.971 0.547 1.00 45.90 255 ILE A CA 1
ATOM 1845 C C . ILE A 1 257 ? 56.346 -15.108 0.728 1.00 47.84 255 ILE A C 1
ATOM 1846 O O . ILE A 1 257 ? 56.159 -15.599 1.860 1.00 46.61 255 ILE A O 1
#

Solvent-accessible surface area: 11857 Å² total

B-factor: mean 61.03, std 15.55, range [33.47, 109.18]

Foldseek 3Di:
DQLAQAPAEEEFEQCLFDQSLLQQLLNLLSHYAYEYEDQDQVSNVVSQVSSCVSVHHYHYDHADLLPLVRLQPVLVVSQVVSVAHAEYELDFADFDFAAPVPDDPVNLSVGQSGQAVSLLSNCVNRLVSLVPQEHEYEYEAACLLPPNDGRRVSNSVRRVNVLVVQQVCQVVCVVSVYAGEYEHEYAAPGPDDPVPVPVVVLVVCVLAQQSDHDYSVLPNSVSSCRGGSVCSPDGSYYHYSHNCNVVGD

Sequence (249 aa):
PIFDLSGRRALVTGASRGIGQSIAVALAEAGAHVAVTARTVEGLAETRALIEKTGRRAVALAQDVRDVEACASVTRAAAEGLGGLDILVNNAGFENVRPSFDVDEALWDTIVSTNLKGAFFCAQAAGRIADANNGGAIVNLCSLTSYVGIPTAVPYGASKSGLLGVTRALATEWAAHNIRVNAIAPGYFRTATAGFYEDEDWQSRLEKIPQRRFGKESDIGGVAVFLCSDAAAYITGHCIPADGGYLASI

Nearest PDB structures (foldseek):
  8hdi-assembly2_D  TM=9.442E-01  e=6.931E-27  Brucella melitensis bv. 1 str. 16M
  7pcs-assembly1_D  TM=9.348E-01  e=5.203E-25  Thauera aromatica
  6vsp-assembly1_B  TM=9.377E-01  e=6.804E-23  Serratia marcescens
  6xex-assembly1_B  TM=9.257E-01  e=2.337E-22  Serratia marcescens
  2jap-assembly1_D  TM=8.790E-01  e=1.614E-22  Streptomyces clavuligerus

Organism: Rhizobium meliloti (strain 1021) (NCBI:txid266834)

CATH classification: 3.40.50.720

Radius of gyration: 17.21 Å; Cα contacts (8 Å, |Δi|>4): 540; chains: 1; bounding box: 38×48×49 Å